Protein AF-0000000071113930 (afdb_homodimer)

Organism: Streptococcus pneumoniae serotype 4 (strain ATCC BAA-334 / TIGR4) (NCBI:txid170187)

Foldseek 3Di:
DAEAEEAEAQAQLCLVAWDPSVVLLVLLQVLVVVCVVVVHAYEYEFEDQDPVLVVDNRRHHDVSNVDDPVHYYWYDNALASPPPTCVVVVCVVVVHQEYEYAYDDQVTNRLNNLVVSLVVRGAYEYEQPNHWGQQDPVHHGVRSSVVRLVVCPPPRYPHHHSVPDD/DAEAEEAEAQAQLCLVAWDPSVVLLVLLLVLVVVCVVVVHAYEYEFEDQDPVLVVDNRRHHDVSNVDDPVHYYWYDNALASPPPTCVVVVCVVVVHQEYEYAYDDQVTNRLNNLVVSLVVRGAYEYEQPNHWGQQDPVHHGVRSSVVRLVVCPPPRYPYHHSVPDD

pLDDT: mean 96.69, std 5.8, range [63.25, 99.0]

Radius of gyration: 20.34 Å; Cα contacts (8 Å, |Δi|>4): 657; chains: 2; bounding box: 40×62×55 Å

Nearest PDB structures (foldseek):
  2a67-assembly1_A  TM=9.490E-01  e=3.330E-16  Enterococcus faecalis V583
  5ha8-assembly1_A-2  TM=9.179E-01  e=2.070E-15  Microbacterium hydrocarbonoxydans
  5hwg-assembly1_A  TM=9.328E-01  e=1.072E-14  Microbacterium hydrocarbonoxydans
  6kua-assembly2_F  TM=8.480E-01  e=4.846E-10  Staphylococcus aureus
  6kua-assembly1_A  TM=8.089E-01  e=1.284E-09  Staphylococcus aureus

Solvent-accessible surface area (backbone atoms only — not comparable to full-atom values): 17418 Å² total; per-residue (Å²): 130,43,52,35,39,38,42,30,37,56,16,34,52,52,52,74,66,32,49,66,34,68,61,30,49,52,48,48,52,53,47,50,53,49,29,55,76,69,70,34,48,52,37,38,37,39,63,42,81,45,75,68,38,70,72,34,70,51,46,33,68,36,77,87,66,67,77,53,90,85,47,49,75,41,56,25,69,57,54,32,68,51,51,91,38,58,44,59,60,51,35,54,74,69,56,44,46,31,39,36,46,36,31,30,37,35,89,46,28,41,44,40,31,51,52,44,39,36,64,74,64,39,46,39,33,31,38,55,73,31,50,30,30,50,68,49,96,89,46,52,24,69,56,53,40,52,53,49,50,58,60,30,38,90,70,52,23,47,63,39,60,58,89,70,72,118,131,42,52,35,39,38,40,29,38,58,15,35,52,52,51,75,64,31,50,66,38,68,60,30,49,52,50,48,50,52,46,50,54,48,29,58,76,66,71,36,49,52,36,37,36,39,62,42,83,46,77,68,39,69,72,34,69,52,48,33,68,34,76,86,66,66,77,54,92,86,49,48,75,42,57,24,68,55,54,31,68,49,51,89,38,59,44,58,60,51,34,54,75,70,57,44,47,30,40,37,48,37,31,29,36,35,88,48,28,41,42,40,30,50,50,43,40,35,65,73,65,39,46,39,35,31,38,55,73,30,49,30,29,51,67,49,97,90,46,51,23,71,56,52,40,52,52,48,52,58,61,30,37,90,69,52,23,46,62,37,60,57,87,71,70,120

Sequence (332 aa):
MKTAFIIIDVQNVLVETGFQTKSLLEKISYLQNQARSKNIEIIYVQHIENSEAQTSEDWQLSALLNRKPAEKVFQKKYNSIFKETGLKEYLDKQGIEKLVLCGMQTEYCVDTSVKVAFEYGYQLIVPEGAVTTFDGDDIPAETINEFYEDIWEERFADVLDYKHIFMKTAFIIIDVQNVLVETGFQTKSLLEKISYLQNQARSKNIEIIYVQHIENSEAQTSEDWQLSALLNRKPAEKVFQKKYNSIFKETGLKEYLDKQGIEKLVLCGMQTEYCVDTSVKVAFEYGYQLIVPEGAVTTFDGDDIPAETINEFYEDIWEERFADVLDYKHIF

Structure (mmCIF, N/CA/C/O backbone):
data_AF-0000000071113930-model_v1
#
loop_
_entity.id
_entity.type
_entity.pdbx_description
1 polymer 'Isochorismatase family protein'
#
loop_
_atom_site.group_PDB
_atom_site.id
_atom_site.type_symbol
_atom_site.label_atom_id
_atom_site.label_alt_id
_atom_site.label_comp_id
_atom_site.label_asym_id
_atom_site.label_entity_id
_atom_site.label_seq_id
_atom_site.pdbx_PDB_ins_code
_atom_site.Cartn_x
_atom_site.Cartn_y
_atom_site.Cartn_z
_atom_site.occupancy
_atom_site.B_iso_or_equiv
_atom_site.auth_seq_id
_atom_site.auth_comp_id
_atom_site.auth_asym_id
_atom_site.auth_atom_id
_atom_site.pdbx_PDB_model_num
ATOM 1 N N . MET A 1 1 ? -13.523 19.969 -9.109 1 87.94 1 MET A N 1
ATOM 2 C CA . MET A 1 1 ? -13.5 18.844 -8.18 1 87.94 1 MET A CA 1
ATOM 3 C C . MET A 1 1 ? -13.164 19.312 -6.766 1 87.94 1 MET A C 1
ATOM 5 O O . MET A 1 1 ? -12.227 20.094 -6.566 1 87.94 1 MET A O 1
ATOM 9 N N . LYS A 1 2 ? -13.953 18.922 -5.812 1 97.75 2 LYS A N 1
ATOM 10 C CA . LYS A 1 2 ? -13.711 19.359 -4.438 1 97.75 2 LYS A CA 1
ATOM 11 C C . LYS A 1 2 ? -12.523 18.609 -3.832 1 97.75 2 LYS A C 1
ATOM 13 O O . LYS A 1 2 ? -12.391 17.406 -3.994 1 97.75 2 LYS A O 1
ATOM 18 N N . THR A 1 3 ? -11.641 19.375 -3.131 1 98.56 3 THR A N 1
ATOM 19 C CA . THR A 1 3 ? -10.352 18.891 -2.656 1 98.56 3 THR A CA 1
ATOM 20 C C . THR A 1 3 ? -10.266 18.984 -1.136 1 98.56 3 THR A C 1
ATOM 22 O O . THR A 1 3 ? -10.805 19.906 -0.534 1 98.56 3 THR A O 1
ATOM 25 N N . ALA A 1 4 ? -9.625 18.016 -0.509 1 98.88 4 ALA A N 1
ATOM 26 C CA . ALA A 1 4 ? -9.219 18.109 0.893 1 98.88 4 ALA A CA 1
ATOM 27 C C . ALA A 1 4 ? -7.719 17.906 1.048 1 98.88 4 ALA A C 1
ATOM 29 O O . ALA A 1 4 ? -7.109 17.141 0.291 1 98.88 4 ALA A O 1
ATOM 30 N N . PHE A 1 5 ? -7.152 18.641 1.935 1 98.94 5 PHE A N 1
ATOM 31 C CA . PHE A 1 5 ? -5.762 18.469 2.346 1 98.94 5 PHE A CA 1
ATOM 32 C C . PHE A 1 5 ? -5.668 17.641 3.615 1 98.94 5 PHE A C 1
ATOM 34 O O . PHE A 1 5 ? -6.16 18.047 4.672 1 98.94 5 PHE A O 1
ATOM 41 N N . ILE A 1 6 ? -5.047 16.453 3.541 1 98.94 6 ILE A N 1
ATOM 42 C CA . ILE A 1 6 ? -5.023 15.516 4.66 1 98.94 6 ILE A CA 1
ATOM 43 C C . ILE A 1 6 ? -3.598 15.367 5.184 1 98.94 6 ILE A C 1
ATOM 45 O O . ILE A 1 6 ? -2.678 15.062 4.422 1 98.94 6 ILE A O 1
ATOM 49 N N . ILE A 1 7 ? -3.412 15.609 6.438 1 99 7 ILE A N 1
ATOM 50 C CA . ILE A 1 7 ? -2.139 15.516 7.145 1 99 7 ILE A CA 1
ATOM 51 C C . ILE A 1 7 ? -2.148 14.297 8.062 1 99 7 ILE A C 1
ATOM 53 O O . ILE A 1 7 ? -2.885 14.266 9.055 1 99 7 ILE A O 1
ATOM 57 N N . ILE A 1 8 ? -1.278 13.344 7.773 1 98.94 8 ILE A N 1
ATOM 58 C CA . ILE A 1 8 ? -1.35 12.016 8.367 1 98.94 8 ILE A CA 1
ATOM 59 C C . ILE A 1 8 ? -0.31 11.891 9.484 1 98.94 8 ILE A C 1
ATOM 61 O O . ILE A 1 8 ? 0.895 11.938 9.227 1 98.94 8 ILE A O 1
ATOM 65 N N . ASP A 1 9 ? -0.704 11.727 10.68 1 98.44 9 ASP A N 1
ATOM 66 C CA . ASP A 1 9 ? 0.039 11.219 11.828 1 98.44 9 ASP A CA 1
ATOM 67 C C . ASP A 1 9 ? 1.266 12.078 12.117 1 98.44 9 ASP A C 1
ATOM 69 O O . ASP A 1 9 ? 2.344 11.555 12.406 1 98.44 9 ASP A O 1
ATOM 73 N N . VAL A 1 10 ? 1.165 13.383 11.938 1 98.69 10 VAL A N 1
ATOM 74 C CA . VAL A 1 10 ? 2.232 14.266 12.391 1 98.69 10 VAL A CA 1
ATOM 75 C C . VAL A 1 10 ? 2.121 14.484 13.898 1 98.69 10 VAL A C 1
ATOM 77 O O . VAL A 1 10 ? 1.551 15.484 14.344 1 98.69 10 VAL A O 1
ATOM 80 N N . GLN A 1 11 ? 2.703 13.555 14.586 1 97.5 11 GLN A N 1
ATOM 81 C CA . GLN A 1 11 ? 2.572 13.453 16.031 1 97.5 11 GLN A CA 1
ATOM 82 C C . GLN A 1 11 ? 3.91 13.711 16.719 1 97.5 11 GLN A C 1
ATOM 84 O O . GLN A 1 11 ? 4.969 13.539 16.125 1 97.5 11 GLN A O 1
ATOM 89 N N . ASN A 1 12 ? 3.887 14.031 17.984 1 96.88 12 ASN A N 1
ATOM 90 C CA . ASN A 1 12 ? 5.055 14.539 18.688 1 96.88 12 ASN A CA 1
ATOM 91 C C . ASN A 1 12 ? 6.223 13.562 18.625 1 96.88 12 ASN A C 1
ATOM 93 O O . ASN A 1 12 ? 7.332 13.945 18.25 1 96.88 12 ASN A O 1
ATOM 97 N N . VAL A 1 13 ? 6.023 12.312 18.938 1 94.44 13 VAL A N 1
ATOM 98 C CA . VAL A 1 13 ? 7.113 11.352 19 1 94.44 13 VAL A CA 1
ATOM 99 C C . VAL A 1 13 ? 7.703 11.148 17.609 1 94.44 13 VAL A C 1
ATOM 101 O O . VAL A 1 13 ? 8.914 10.961 17.453 1 94.44 13 VAL A O 1
ATOM 104 N N . LEU A 1 14 ? 6.875 11.164 16.609 1 97 14 LEU A N 1
ATOM 105 C CA . LEU A 1 14 ? 7.34 10.992 15.242 1 97 14 LEU A CA 1
ATOM 106 C C . LEU A 1 14 ? 8.109 12.227 14.773 1 97 14 LEU A C 1
ATOM 108 O O . LEU A 1 14 ? 9.141 12.102 14.109 1 97 14 LEU A O 1
ATOM 112 N N . VAL A 1 15 ? 7.613 13.375 15.102 1 97.75 15 VAL A N 1
ATOM 113 C CA . VAL A 1 15 ? 8.258 14.633 14.727 1 97.75 15 VAL A CA 1
ATOM 114 C C . VAL A 1 15 ? 9.633 14.719 15.383 1 97.75 15 VAL A C 1
ATOM 116 O O . VAL A 1 15 ? 10.602 15.148 14.75 1 97.75 15 VAL A O 1
ATOM 119 N N . GLU A 1 16 ? 9.734 14.336 16.594 1 96.38 16 GLU A N 1
ATOM 120 C CA . GLU A 1 16 ? 10.977 14.43 17.359 1 96.38 16 GLU A CA 1
ATOM 121 C C . GLU A 1 16 ? 12.047 13.508 16.797 1 96.38 16 GLU A C 1
ATOM 123 O O . GLU A 1 16 ? 13.242 13.828 16.844 1 96.38 16 GLU A O 1
ATOM 128 N N . THR A 1 17 ? 11.664 12.445 16.188 1 96.62 17 THR A N 1
ATOM 129 C CA . THR A 1 17 ? 12.625 11.398 15.883 1 96.62 17 THR A CA 1
ATOM 130 C C . THR A 1 17 ? 12.742 11.18 14.375 1 96.62 17 THR A C 1
ATOM 132 O O . THR A 1 17 ? 13.68 10.539 13.906 1 96.62 17 THR A O 1
ATOM 135 N N . GLY A 1 18 ? 11.859 11.734 13.555 1 97.94 18 GLY A N 1
ATOM 136 C CA . GLY A 1 18 ? 11.789 11.477 12.125 1 97.94 18 GLY A CA 1
ATOM 137 C C . GLY A 1 18 ? 12.891 12.156 11.344 1 97.94 18 GLY A C 1
ATOM 138 O O . GLY A 1 18 ? 13.547 13.07 11.844 1 97.94 18 GLY A O 1
ATOM 139 N N . PHE A 1 19 ? 13.086 11.695 10.172 1 98.69 19 PHE A N 1
ATOM 140 C CA . PHE A 1 19 ? 14.086 12.234 9.25 1 98.69 19 PHE A CA 1
ATOM 141 C C . PHE A 1 19 ? 13.648 13.594 8.711 1 98.69 19 PHE A C 1
ATOM 143 O O . PHE A 1 19 ? 12.578 13.711 8.117 1 98.69 19 PHE A O 1
ATOM 150 N N . GLN A 1 20 ? 14.359 14.672 8.906 1 98.31 20 GLN A N 1
ATOM 151 C CA . GLN A 1 20 ? 14.18 16.016 8.367 1 98.31 20 GLN A CA 1
ATOM 152 C C . GLN A 1 20 ? 12.758 16.516 8.609 1 98.31 20 GLN A C 1
ATOM 154 O O . GLN A 1 20 ? 12.102 17 7.684 1 98.31 20 GLN A O 1
ATOM 159 N N . THR A 1 21 ? 12.289 16.359 9.844 1 98.62 21 THR A N 1
ATOM 160 C CA . THR A 1 21 ? 10.914 16.719 10.164 1 98.62 21 THR A CA 1
ATOM 161 C C . THR A 1 21 ? 10.734 18.234 10.141 1 98.62 21 THR A C 1
ATOM 163 O O . THR A 1 21 ? 9.633 18.734 9.891 1 98.62 21 THR A O 1
ATOM 166 N N . LYS A 1 22 ? 11.789 19.016 10.391 1 98.19 22 LYS A N 1
ATOM 167 C CA . LYS A 1 22 ? 11.68 20.469 10.281 1 98.19 22 LYS A CA 1
ATOM 168 C C . LYS A 1 22 ? 11.273 20.875 8.867 1 98.19 22 LYS A C 1
ATOM 170 O O . LYS A 1 22 ? 10.391 21.719 8.695 1 98.19 22 LYS A O 1
ATOM 175 N N . SER A 1 23 ? 11.945 20.297 7.918 1 98.5 23 SER A N 1
ATOM 176 C CA . SER A 1 23 ? 11.609 20.562 6.523 1 98.5 23 SER A CA 1
ATOM 177 C C . SER A 1 23 ? 10.18 20.141 6.207 1 98.5 23 SER A C 1
ATOM 179 O O . SER A 1 23 ? 9.453 20.859 5.508 1 98.5 23 SER A O 1
ATOM 181 N N . LEU A 1 24 ? 9.758 18.984 6.66 1 98.69 24 LEU A N 1
ATOM 182 C CA . LEU A 1 24 ? 8.383 18.516 6.496 1 98.69 24 LEU A CA 1
ATOM 183 C C . LEU A 1 24 ? 7.395 19.531 7.035 1 98.69 24 LEU A C 1
ATOM 185 O O . LEU A 1 24 ? 6.441 19.906 6.348 1 98.69 24 LEU A O 1
ATOM 189 N N . LEU A 1 25 ? 7.668 20.031 8.227 1 98.81 25 LEU A N 1
ATOM 190 C CA . LEU A 1 25 ? 6.75 20.938 8.898 1 98.81 25 LEU A CA 1
ATOM 191 C C . LEU A 1 25 ? 6.688 22.281 8.18 1 98.81 25 LEU A C 1
ATOM 193 O O . LEU A 1 25 ? 5.633 22.906 8.125 1 98.81 25 LEU A O 1
ATOM 197 N N . GLU A 1 26 ? 7.789 22.672 7.664 1 98.69 26 GLU A N 1
ATOM 198 C CA . GLU A 1 26 ? 7.809 23.906 6.875 1 98.69 26 GLU A CA 1
ATOM 199 C C . GLU A 1 26 ? 6.922 23.781 5.637 1 98.69 26 GLU A C 1
ATOM 201 O O . GLU A 1 26 ? 6.152 24.688 5.324 1 98.69 26 GLU A O 1
ATOM 206 N N . LYS A 1 27 ? 7.008 22.688 4.941 1 98.81 27 LYS A N 1
ATOM 207 C CA . LYS A 1 27 ? 6.191 22.453 3.758 1 98.81 27 LYS A CA 1
ATOM 208 C C . LYS A 1 27 ? 4.715 22.328 4.121 1 98.81 27 LYS A C 1
ATOM 210 O O . LYS A 1 27 ? 3.852 22.859 3.424 1 98.81 27 LYS A O 1
ATOM 215 N N . ILE A 1 28 ? 4.449 21.641 5.23 1 98.81 28 ILE A N 1
ATOM 216 C CA . ILE A 1 28 ? 3.068 21.5 5.684 1 98.81 28 ILE A CA 1
ATOM 217 C C . ILE A 1 28 ? 2.494 22.859 6.051 1 98.81 28 ILE A C 1
ATOM 219 O O . ILE A 1 28 ? 1.356 23.172 5.695 1 98.81 28 ILE A O 1
ATOM 223 N N . SER A 1 29 ? 3.305 23.641 6.75 1 98.81 29 SER A N 1
ATOM 224 C CA . SER A 1 29 ? 2.859 24.969 7.121 1 98.81 29 SER A CA 1
ATOM 225 C C . SER A 1 29 ? 2.508 25.797 5.891 1 98.81 29 SER A C 1
ATOM 227 O O . SER A 1 29 ? 1.475 26.469 5.859 1 98.81 29 SER A O 1
ATOM 229 N N . TYR A 1 30 ? 3.373 25.75 4.91 1 98.75 30 TYR A N 1
ATOM 230 C CA . TYR A 1 30 ? 3.113 26.438 3.654 1 98.75 30 TYR A CA 1
ATOM 231 C C . TYR A 1 30 ? 1.808 25.969 3.029 1 98.75 30 TYR A C 1
ATOM 233 O O . TYR A 1 30 ? 0.961 26.781 2.65 1 98.75 30 TYR A O 1
ATOM 241 N N . LEU A 1 31 ? 1.582 24.719 2.936 1 98.81 31 LEU A N 1
ATOM 242 C CA . LEU A 1 31 ? 0.4 24.125 2.322 1 98.81 31 LEU A CA 1
ATOM 243 C C . LEU A 1 31 ? -0.854 24.453 3.127 1 98.81 31 LEU A C 1
ATOM 245 O O . LEU A 1 31 ? -1.921 24.672 2.553 1 98.81 31 LEU A O 1
ATOM 249 N N . GLN A 1 32 ? -0.733 24.438 4.48 1 98.75 32 GLN A N 1
ATOM 250 C CA . GLN A 1 32 ? -1.851 24.828 5.332 1 98.75 32 GLN A CA 1
ATOM 251 C C . GLN A 1 32 ? -2.316 26.234 5.012 1 98.75 32 GLN A C 1
ATOM 253 O O . GLN A 1 32 ? -3.514 26.484 4.844 1 98.75 32 GLN A O 1
ATOM 258 N N . ASN A 1 33 ? -1.348 27.109 4.973 1 98.5 33 ASN A N 1
ATOM 259 C CA . ASN A 1 33 ? -1.673 28.5 4.684 1 98.5 33 ASN A CA 1
ATOM 260 C C . ASN A 1 33 ? -2.348 28.641 3.324 1 98.5 33 ASN A C 1
ATOM 262 O O . ASN A 1 33 ? -3.338 29.375 3.193 1 98.5 33 ASN A O 1
ATOM 266 N N . GLN A 1 34 ? -1.833 27.984 2.311 1 98.56 34 GLN A N 1
ATOM 267 C CA . GLN A 1 34 ? -2.428 28.031 0.978 1 98.56 34 GLN A CA 1
ATOM 268 C C . GLN A 1 34 ? -3.834 27.438 0.984 1 98.56 34 GLN A C 1
ATOM 270 O O . GLN A 1 34 ? -4.75 28 0.377 1 98.56 34 GLN A O 1
ATOM 275 N N . ALA A 1 35 ? -4.027 26.328 1.628 1 98.56 35 ALA A N 1
ATOM 276 C CA . ALA A 1 35 ? -5.328 25.672 1.698 1 98.56 35 ALA A CA 1
ATOM 277 C C . ALA A 1 35 ? -6.363 26.578 2.363 1 98.56 35 ALA A C 1
ATOM 279 O O . ALA A 1 35 ? -7.484 26.719 1.865 1 98.56 35 ALA A O 1
ATOM 280 N N . ARG A 1 36 ? -5.977 27.188 3.436 1 98.06 36 ARG A N 1
ATOM 281 C CA . ARG A 1 36 ? -6.871 28.094 4.148 1 98.06 36 ARG A CA 1
ATOM 282 C C . ARG A 1 36 ? -7.254 29.281 3.279 1 98.06 36 ARG A C 1
ATOM 284 O O . ARG A 1 36 ? -8.422 29.672 3.225 1 98.06 36 ARG A O 1
ATOM 291 N N . SER A 1 37 ? -6.281 29.781 2.607 1 97.69 37 SER A N 1
ATOM 292 C CA . SER A 1 37 ? -6.527 30.938 1.766 1 97.69 37 SER A CA 1
ATOM 293 C C . SER A 1 37 ? -7.488 30.609 0.629 1 97.69 37 SER A C 1
ATOM 295 O O . SER A 1 37 ? -8.156 31.5 0.096 1 97.69 37 SER A O 1
ATOM 297 N N . LYS A 1 38 ? -7.625 29.359 0.259 1 97.75 38 LYS A N 1
ATOM 298 C CA . LYS A 1 38 ? -8.477 28.938 -0.85 1 97.75 38 LYS A CA 1
ATOM 299 C C . LYS A 1 38 ? -9.711 28.188 -0.344 1 97.75 38 LYS A C 1
ATOM 301 O O . LYS A 1 38 ? -10.438 27.578 -1.128 1 97.75 38 LYS A O 1
ATOM 306 N N . ASN A 1 39 ? -9.852 28.172 0.92 1 97.44 39 ASN A N 1
ATOM 307 C CA . ASN A 1 39 ? -10.984 27.547 1.589 1 97.44 39 ASN A CA 1
ATOM 308 C C . ASN A 1 39 ? -11.039 26.047 1.323 1 97.44 39 ASN A C 1
ATOM 310 O O . ASN A 1 39 ? -12.117 25.484 1.119 1 97.44 39 ASN A O 1
ATOM 314 N N . ILE A 1 40 ? -9.883 25.5 1.199 1 98.25 40 ILE A N 1
ATOM 315 C CA . ILE A 1 40 ? -9.766 24.062 1.08 1 98.25 40 ILE A CA 1
ATOM 316 C C . ILE A 1 40 ? -9.758 23.422 2.471 1 98.25 40 ILE A C 1
ATOM 318 O O . ILE A 1 40 ? -9.023 23.859 3.355 1 98.25 40 ILE A O 1
ATOM 322 N N . GLU A 1 41 ? -10.508 22.438 2.615 1 98.31 41 GLU A N 1
ATOM 323 C CA . GLU A 1 41 ? -10.617 21.797 3.922 1 98.31 41 GLU A CA 1
ATOM 324 C C . GLU A 1 41 ? -9.32 21.078 4.301 1 98.31 41 GLU A C 1
ATOM 326 O O . GLU A 1 41 ? -8.758 20.344 3.49 1 98.31 41 GLU A O 1
ATOM 331 N N . ILE A 1 42 ? -8.898 21.312 5.504 1 98.88 42 ILE A N 1
ATOM 332 C CA . ILE A 1 42 ? -7.75 20.609 6.07 1 98.88 42 ILE A CA 1
ATOM 333 C C . ILE A 1 42 ? -8.227 19.562 7.086 1 98.88 42 ILE A C 1
ATOM 335 O O . ILE A 1 42 ? -9.023 19.875 7.973 1 98.88 42 ILE A O 1
ATOM 339 N N . ILE A 1 43 ? -7.754 18.359 6.934 1 98.94 43 ILE A N 1
ATOM 340 C CA . ILE A 1 43 ? -8.117 17.266 7.816 1 98.94 43 ILE A CA 1
ATOM 341 C C . ILE A 1 43 ? -6.852 16.641 8.406 1 98.94 43 ILE A C 1
ATOM 343 O O . ILE A 1 43 ? -5.871 16.406 7.688 1 98.94 43 ILE A O 1
ATOM 347 N N . TYR A 1 44 ? -6.883 16.422 9.664 1 98.88 44 TYR A N 1
ATOM 348 C CA . TYR A 1 44 ? -5.789 15.75 10.359 1 98.88 44 TYR A CA 1
ATOM 349 C C . TYR A 1 44 ? -6.18 14.328 10.742 1 98.88 44 TYR A C 1
ATOM 351 O O . TYR A 1 44 ? -7.328 14.07 11.102 1 98.88 44 TYR A O 1
ATOM 359 N N . VAL A 1 45 ? -5.238 13.406 10.641 1 98.75 45 VAL A N 1
ATOM 360 C CA . VAL A 1 45 ? -5.43 12.031 11.102 1 98.75 45 VAL A CA 1
ATOM 361 C C . VAL A 1 45 ? -4.434 11.719 12.219 1 98.75 45 VAL A C 1
ATOM 363 O O . VAL A 1 45 ? -3.246 12.031 12.102 1 98.75 45 VAL A O 1
ATOM 366 N N . GLN A 1 46 ? -4.938 11.203 13.273 1 97.69 46 GLN A N 1
ATOM 367 C CA . GLN A 1 46 ? -4.129 10.852 14.438 1 97.69 46 GLN A CA 1
ATOM 368 C C . GLN A 1 46 ? -4.203 9.359 14.727 1 97.69 46 GLN A C 1
ATOM 370 O O . GLN A 1 46 ? -5.297 8.797 14.852 1 97.69 46 GLN A O 1
ATOM 375 N N . HIS A 1 47 ? -2.99 8.695 14.805 1 97 47 HIS A N 1
ATOM 376 C CA . HIS A 1 47 ? -2.922 7.289 15.172 1 97 47 HIS A CA 1
ATOM 377 C C . HIS A 1 47 ? -3.055 7.109 16.688 1 97 47 HIS A C 1
ATOM 379 O O . HIS A 1 47 ? -2.311 7.723 17.453 1 97 47 HIS A O 1
ATOM 385 N N . ILE A 1 48 ? -4.012 6.324 17.094 1 92.81 48 ILE A N 1
ATOM 386 C CA . ILE A 1 48 ? -4.203 6.02 18.5 1 92.81 48 ILE A CA 1
ATOM 387 C C . ILE A 1 48 ? -4.352 4.512 18.688 1 92.81 48 ILE A C 1
ATOM 389 O O . ILE A 1 48 ? -5.414 3.945 18.438 1 92.81 48 ILE A O 1
ATOM 393 N N . GLU A 1 49 ? -3.311 3.902 19.172 1 79.25 49 GLU A N 1
ATOM 394 C CA . GLU A 1 49 ? -3.299 2.449 19.297 1 79.25 49 GLU A CA 1
ATOM 395 C C . GLU A 1 49 ? -4.203 1.993 20.438 1 79.25 49 GLU A C 1
ATOM 397 O O . GLU A 1 49 ? -4.871 0.96 20.344 1 79.25 49 GLU A O 1
ATOM 402 N N . ASN A 1 50 ? -4.035 2.65 21.562 1 77.06 50 ASN A N 1
ATOM 403 C CA . ASN A 1 50 ? -4.812 2.299 22.75 1 77.06 50 ASN A CA 1
ATOM 404 C C . ASN A 1 50 ? -5.152 3.531 23.578 1 77.06 50 ASN A C 1
ATOM 406 O O . ASN A 1 50 ? -4.738 4.645 23.25 1 77.06 50 ASN A O 1
ATOM 410 N N . SER A 1 51 ? -6.02 3.312 24.469 1 69.56 51 SER A N 1
ATOM 411 C CA . SER A 1 51 ? -6.539 4.391 25.297 1 69.56 51 SER A CA 1
ATOM 412 C C . SER A 1 51 ? -5.41 5.125 26.016 1 69.56 51 SER A C 1
ATOM 414 O O . SER A 1 51 ? -5.496 6.332 26.25 1 69.56 51 SER A O 1
ATOM 416 N N . GLU A 1 52 ? -4.395 4.398 26.344 1 68.62 52 GLU A N 1
ATOM 417 C CA . GLU A 1 52 ? -3.279 5.031 27.047 1 68.62 52 GLU A CA 1
ATOM 418 C C . GLU A 1 52 ? -2.561 6.031 26.141 1 68.62 52 GLU A C 1
ATOM 420 O O . GLU A 1 52 ? -2.121 7.086 26.594 1 68.62 52 GLU A O 1
ATOM 425 N N . ALA A 1 53 ? -2.559 5.723 24.906 1 63.31 53 ALA A N 1
ATOM 426 C CA . ALA A 1 53 ? -1.951 6.605 23.922 1 63.31 53 ALA A CA 1
ATOM 427 C C . ALA A 1 53 ? -2.684 7.941 23.844 1 63.31 53 ALA A C 1
ATOM 429 O O . ALA A 1 53 ? -2.07 8.977 23.578 1 63.31 53 ALA A O 1
ATOM 430 N N . GLN A 1 54 ? -3.826 7.902 24.219 1 66.12 54 GLN A N 1
ATOM 431 C CA . GLN A 1 54 ? -4.645 9.109 24.125 1 66.12 54 GLN A CA 1
ATOM 432 C C . GLN A 1 54 ? -4.176 10.172 25.125 1 66.12 54 GLN A C 1
ATOM 434 O O . GLN A 1 54 ? -4.297 11.367 24.859 1 66.12 54 GLN A O 1
ATOM 439 N N . THR A 1 55 ? -3.574 9.633 26.078 1 74.31 55 THR A N 1
ATOM 440 C CA . THR A 1 55 ? -3.283 10.617 27.125 1 74.31 55 THR A CA 1
ATOM 441 C C . THR A 1 55 ? -1.798 10.969 27.125 1 74.31 55 THR A C 1
ATOM 443 O O . THR A 1 55 ? -1.382 11.906 27.797 1 74.31 55 THR A O 1
ATOM 446 N N . SER A 1 56 ? -1.157 10.336 26.328 1 86.62 56 SER A N 1
ATOM 447 C CA . SER A 1 56 ? 0.282 10.57 26.297 1 86.62 56 SER A CA 1
ATOM 448 C C . SER A 1 56 ? 0.625 11.703 25.328 1 86.62 56 SER A C 1
ATOM 450 O O . SER A 1 56 ? 0.025 11.82 24.266 1 86.62 56 SER A O 1
ATOM 452 N N . GLU A 1 57 ? 1.546 12.562 25.766 1 90.94 57 GLU A N 1
ATOM 453 C CA . GLU A 1 57 ? 2.02 13.664 24.922 1 90.94 57 GLU A CA 1
ATOM 454 C C . GLU A 1 57 ? 2.623 13.148 23.625 1 90.94 57 GLU A C 1
ATOM 456 O O . GLU A 1 57 ? 2.484 13.789 22.578 1 90.94 57 GLU A O 1
ATOM 461 N N . ASP A 1 58 ? 3.219 12.023 23.703 1 91.38 58 ASP A N 1
ATOM 462 C CA . ASP A 1 58 ? 3.906 11.43 22.562 1 91.38 58 ASP A CA 1
ATOM 463 C C . ASP A 1 58 ? 2.941 11.195 21.406 1 91.38 58 ASP A C 1
ATOM 465 O O . ASP A 1 58 ? 3.299 11.391 20.234 1 91.38 58 ASP A O 1
ATOM 469 N N . TRP A 1 59 ? 1.752 10.898 21.703 1 93.25 59 TRP A N 1
ATOM 470 C CA . TRP A 1 59 ? 0.805 10.453 20.672 1 93.25 59 TRP A CA 1
ATOM 471 C C . TRP A 1 59 ? -0.068 11.617 20.203 1 93.25 59 TRP A C 1
ATOM 473 O O . TRP A 1 59 ? -0.867 11.461 19.281 1 93.25 59 TRP A O 1
ATOM 483 N N . GLN A 1 60 ? 0.093 12.812 20.781 1 94.81 60 GLN A N 1
ATOM 484 C CA . GLN A 1 60 ? -0.663 13.984 20.359 1 94.81 60 GLN A CA 1
ATOM 485 C C . GLN A 1 60 ? -0.146 14.531 19.031 1 94.81 60 GLN A C 1
ATOM 487 O O . GLN A 1 60 ? 1.039 14.398 18.719 1 94.81 60 GLN A O 1
ATOM 492 N N . LEU A 1 61 ? -1.09 15.062 18.25 1 97.12 61 LEU A N 1
ATOM 493 C CA . LEU A 1 61 ? -0.653 15.812 17.078 1 97.12 61 LEU A CA 1
ATOM 494 C C . LEU A 1 61 ? 0.283 16.953 17.469 1 97.12 61 LEU A C 1
ATOM 496 O O . LEU A 1 61 ? 0.055 17.625 18.484 1 97.12 61 LEU A O 1
ATOM 500 N N . SER A 1 62 ? 1.302 17.141 16.703 1 97.88 62 SER A N 1
ATOM 501 C CA . SER A 1 62 ? 2.312 18.141 17.047 1 97.88 62 SER A CA 1
ATOM 502 C C . SER A 1 62 ? 1.707 19.547 17.109 1 97.88 62 SER A C 1
ATOM 504 O O . SER A 1 62 ? 0.935 19.938 16.234 1 97.88 62 SER A O 1
ATOM 506 N N . ALA A 1 63 ? 2.09 20.312 18.078 1 96.12 63 ALA A N 1
ATOM 507 C CA . ALA A 1 63 ? 1.641 21.703 18.203 1 96.12 63 ALA A CA 1
ATOM 508 C C . ALA A 1 63 ? 2.178 22.562 17.062 1 96.12 63 ALA A C 1
ATOM 510 O O . ALA A 1 63 ? 1.635 23.625 16.766 1 96.12 63 ALA A O 1
ATOM 511 N N . LEU A 1 64 ? 3.189 22.078 16.406 1 97.25 64 LEU A N 1
ATOM 512 C CA . LEU A 1 64 ? 3.834 22.828 15.336 1 97.25 64 LEU A CA 1
ATOM 513 C C . LEU A 1 64 ? 2.949 22.859 14.094 1 97.25 64 LEU A C 1
ATOM 515 O O . LEU A 1 64 ? 3.189 23.656 13.18 1 97.25 64 LEU A O 1
ATOM 519 N N . LEU A 1 65 ? 1.901 22.078 14.117 1 98.25 65 LEU A N 1
ATOM 520 C CA . LEU A 1 65 ? 0.977 22.062 12.992 1 98.25 65 LEU A CA 1
ATOM 521 C C . LEU A 1 65 ? 0.093 23.297 12.992 1 98.25 65 LEU A C 1
ATOM 523 O O . LEU A 1 65 ? -0.552 23.609 11.984 1 98.25 65 LEU A O 1
ATOM 527 N N . ASN A 1 66 ? -0.006 24.016 14.055 1 96.75 66 ASN A N 1
ATOM 528 C CA . ASN A 1 66 ? -0.86 25.188 14.195 1 96.75 66 ASN A CA 1
ATOM 529 C C . ASN A 1 66 ? -2.283 24.906 13.727 1 96.75 66 ASN A C 1
ATOM 531 O O . ASN A 1 66 ? -2.836 25.656 12.922 1 96.75 66 ASN A O 1
ATOM 535 N N . ARG A 1 67 ? -2.795 23.781 14.164 1 97.88 67 ARG A N 1
ATOM 536 C CA . ARG A 1 67 ? -4.16 23.391 13.82 1 97.88 67 ARG A CA 1
ATOM 537 C C . ARG A 1 67 ? -5.168 24.406 14.359 1 97.88 67 ARG A C 1
ATOM 539 O O . ARG A 1 67 ? -5.027 24.891 15.492 1 97.88 67 ARG A O 1
ATOM 546 N N . LYS A 1 68 ? -6.133 24.594 13.523 1 97.56 68 LYS A N 1
ATOM 547 C CA . LYS A 1 68 ? -7.227 25.453 13.984 1 97.56 68 LYS A CA 1
ATOM 548 C C . LYS A 1 68 ? -8.352 24.625 14.602 1 97.56 68 LYS A C 1
ATOM 550 O O . LYS A 1 68 ? -8.594 23.5 14.18 1 97.56 68 LYS A O 1
ATOM 555 N N . PRO A 1 69 ? -9.086 25.219 15.562 1 95.31 69 PRO A N 1
ATOM 556 C CA . PRO A 1 69 ? -10.109 24.469 16.297 1 95.31 69 PRO A CA 1
ATOM 557 C C . PRO A 1 69 ? -11.188 23.875 15.383 1 95.31 69 PRO A C 1
ATOM 559 O O . PRO A 1 69 ? -11.711 22.797 15.656 1 95.31 69 PRO A O 1
ATOM 562 N N . ALA A 1 70 ? -11.469 24.516 14.312 1 95.5 70 ALA A N 1
ATOM 563 C CA . ALA A 1 70 ? -12.562 24.094 13.438 1 95.5 70 ALA A CA 1
ATOM 564 C C . ALA A 1 70 ? -12.102 23 12.477 1 95.5 70 ALA A C 1
ATOM 566 O O . ALA A 1 70 ? -12.93 22.359 11.82 1 95.5 70 ALA A O 1
ATOM 567 N N . GLU A 1 71 ? -10.844 22.812 12.375 1 98.06 71 GLU A N 1
ATOM 568 C CA . GLU A 1 71 ? -10.32 21.812 11.453 1 98.06 71 GLU A CA 1
ATOM 569 C C . GLU A 1 71 ? -10.477 20.406 12.031 1 98.06 71 GLU A C 1
ATOM 571 O O . GLU A 1 71 ? -10.18 20.172 13.203 1 98.06 71 GLU A O 1
ATOM 576 N N . LYS A 1 72 ? -10.867 19.469 11.25 1 98.06 72 LYS A N 1
ATOM 577 C CA . LYS A 1 72 ? -11.281 18.141 11.711 1 98.06 72 LYS A CA 1
ATOM 578 C C . LYS A 1 72 ? -10.078 17.25 11.977 1 98.06 72 LYS A C 1
ATOM 580 O O . LYS A 1 72 ? -9.078 17.312 11.258 1 98.06 72 LYS A O 1
ATOM 585 N N . VAL A 1 73 ? -10.312 16.438 12.984 1 98.25 73 VAL A N 1
ATOM 586 C CA . VAL A 1 73 ? -9.352 15.398 13.328 1 98.25 73 VAL A CA 1
ATOM 587 C C . VAL A 1 73 ? -10.047 14.031 13.328 1 98.25 73 VAL A C 1
ATOM 589 O O . VAL A 1 73 ? -11.094 13.859 13.953 1 98.25 73 VAL A O 1
ATOM 592 N N . PHE A 1 74 ? -9.523 13.102 12.578 1 98.25 74 PHE A N 1
ATOM 593 C CA . PHE A 1 74 ? -9.953 11.711 12.625 1 98.25 74 PHE A CA 1
ATOM 594 C C . PHE A 1 74 ? -8.914 10.844 13.328 1 98.25 74 PHE A C 1
ATOM 596 O O . PHE A 1 74 ? -7.711 11.031 13.133 1 98.25 74 PHE A O 1
ATOM 603 N N . GLN A 1 75 ? -9.359 9.953 14.125 1 96.81 75 GLN A N 1
ATOM 604 C CA . GLN A 1 75 ? -8.469 9.016 14.797 1 96.81 75 GLN A CA 1
ATOM 605 C C . GLN A 1 75 ? -8.516 7.645 14.133 1 96.81 75 GLN A C 1
ATOM 607 O O . GLN A 1 75 ? -9.562 7.234 13.609 1 96.81 75 GLN A O 1
ATOM 612 N N . LYS A 1 76 ? -7.395 6.996 14.188 1 97.12 76 LYS A N 1
ATOM 613 C CA . LYS A 1 76 ? -7.316 5.672 13.578 1 97.12 76 LYS A CA 1
ATOM 614 C C . LYS A 1 76 ? -6.504 4.715 14.445 1 97.12 76 LYS A C 1
ATOM 616 O O . LYS A 1 76 ? -5.645 5.148 15.219 1 97.12 76 LYS A O 1
ATOM 621 N N . LYS A 1 77 ? -6.719 3.412 14.203 1 95.94 77 LYS A N 1
ATOM 622 C CA . LYS A 1 77 ? -5.988 2.344 14.875 1 95.94 77 LYS A CA 1
ATOM 623 C C . LYS A 1 77 ? -5.055 1.622 13.906 1 95.94 77 LYS A C 1
ATOM 625 O O . LYS A 1 77 ? -4.027 1.075 14.312 1 95.94 77 LYS A O 1
ATOM 630 N N . TYR A 1 78 ? -5.371 1.571 12.633 1 97.44 78 TYR A N 1
ATOM 631 C CA . TYR A 1 78 ? -4.617 0.856 11.609 1 97.44 78 TYR A CA 1
ATOM 632 C C . TYR A 1 78 ? -3.877 1.829 10.703 1 97.44 78 TYR A C 1
ATOM 634 O O . TYR A 1 78 ? -4.043 3.045 10.812 1 97.44 78 TYR A O 1
ATOM 642 N N . ASN A 1 79 ? -3.084 1.288 9.812 1 98.44 79 ASN A N 1
ATOM 643 C CA . ASN A 1 79 ? -2.238 2.137 8.977 1 98.44 79 ASN A CA 1
ATOM 644 C C . ASN A 1 79 ? -3.062 2.943 7.98 1 98.44 79 ASN A C 1
ATOM 646 O O . ASN A 1 79 ? -2.686 4.055 7.613 1 98.44 79 ASN A O 1
ATOM 650 N N . SER A 1 80 ? -4.18 2.494 7.527 1 98.81 80 SER A N 1
ATOM 651 C CA . SER A 1 80 ? -5.043 3.205 6.594 1 98.81 80 SER A CA 1
ATOM 652 C C . SER A 1 80 ? -5.848 4.293 7.301 1 98.81 80 SER A C 1
ATOM 654 O O . SER A 1 80 ? -6.453 4.043 8.344 1 98.81 80 SER A O 1
ATOM 656 N N . ILE A 1 81 ? -5.93 5.418 6.645 1 98.88 81 ILE A N 1
ATOM 657 C CA . ILE A 1 81 ? -6.684 6.512 7.242 1 98.88 81 ILE A CA 1
ATOM 658 C C . ILE A 1 81 ? -8.18 6.254 7.094 1 98.88 81 ILE A C 1
ATOM 660 O O . ILE A 1 81 ? -9 6.93 7.719 1 98.88 81 ILE A O 1
ATOM 664 N N . PHE A 1 82 ? -8.531 5.234 6.379 1 98.88 82 PHE A N 1
ATOM 665 C CA . PHE A 1 82 ? -9.93 4.988 6.066 1 98.88 82 PHE A CA 1
ATOM 666 C C . PHE A 1 82 ? -10.492 3.879 6.945 1 98.88 82 PHE A C 1
ATOM 668 O O . PHE A 1 82 ? -11.703 3.828 7.191 1 98.88 82 PHE A O 1
ATOM 675 N N . LYS A 1 83 ? -9.664 2.943 7.348 1 98.5 83 LYS A N 1
ATOM 676 C CA . LYS A 1 83 ? -10.18 1.723 7.969 1 98.5 83 LYS A CA 1
ATOM 677 C C . LYS A 1 83 ? -10.789 2.016 9.336 1 98.5 83 LYS A C 1
ATOM 679 O O . LYS A 1 83 ? -10.07 2.334 10.289 1 98.5 83 LYS A O 1
ATOM 684 N N . GLU A 1 84 ? -12.094 1.908 9.438 1 97.81 84 GLU A N 1
ATOM 685 C CA . GLU A 1 84 ? -12.859 2.053 10.672 1 97.81 84 GLU A CA 1
ATOM 686 C C . GLU A 1 84 ? -12.703 3.453 11.258 1 97.81 84 GLU A C 1
ATOM 688 O O . GLU A 1 84 ? -12.562 3.613 12.469 1 97.81 84 GLU A O 1
ATOM 693 N N . THR A 1 85 ? -12.672 4.508 10.453 1 98.12 85 THR A N 1
ATOM 694 C CA . THR A 1 85 ? -12.422 5.855 10.945 1 98.12 85 THR A CA 1
ATOM 695 C C . THR A 1 85 ? -13.609 6.766 10.656 1 98.12 85 THR A C 1
ATOM 697 O O . THR A 1 85 ? -13.734 7.844 11.242 1 98.12 85 THR A O 1
ATOM 700 N N . GLY A 1 86 ? -14.445 6.426 9.688 1 98.5 86 GLY A N 1
ATOM 701 C CA . GLY A 1 86 ? -15.539 7.281 9.258 1 98.5 86 GLY A CA 1
ATOM 702 C C . GLY A 1 86 ? -15.109 8.336 8.25 1 98.5 86 GLY A C 1
ATOM 703 O O . GLY A 1 86 ? -15.938 9.102 7.754 1 98.5 86 GLY A O 1
ATOM 704 N N . LEU A 1 87 ? -13.844 8.359 7.891 1 98.88 87 LEU A N 1
ATOM 705 C CA . LEU A 1 87 ? -13.32 9.398 7.004 1 98.88 87 LEU A CA 1
ATOM 706 C C . LEU A 1 87 ? -13.938 9.281 5.613 1 98.88 87 LEU A C 1
ATOM 708 O O . LEU A 1 87 ? -14.32 10.281 5.012 1 98.88 87 LEU A O 1
ATOM 712 N N . LYS A 1 88 ? -13.969 8.031 5.086 1 98.75 88 LYS A N 1
ATOM 713 C CA . LYS A 1 88 ? -14.523 7.852 3.748 1 98.75 88 LYS A CA 1
ATOM 714 C C . LYS A 1 88 ? -15.961 8.367 3.67 1 98.75 88 LYS A C 1
ATOM 716 O O . LYS A 1 88 ? -16.32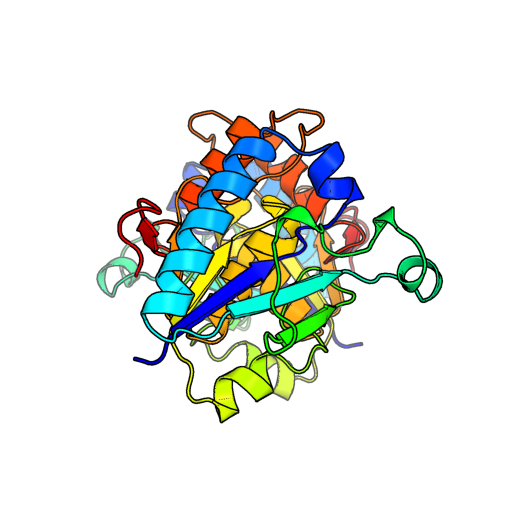8 9.047 2.711 1 98.75 88 LYS A O 1
ATOM 721 N N . GLU A 1 89 ? -16.734 8.016 4.648 1 98.62 89 GLU A N 1
ATOM 722 C CA . GLU A 1 89 ? -18.109 8.484 4.703 1 98.62 89 GLU A CA 1
ATOM 723 C C . GLU A 1 89 ? -18.188 10.008 4.734 1 98.62 89 GLU A C 1
ATOM 725 O O . GLU A 1 89 ? -19.016 10.609 4.055 1 98.62 89 GLU A O 1
ATOM 730 N N . TYR A 1 90 ? -17.375 10.57 5.555 1 98.81 90 TYR A N 1
ATOM 731 C CA . TYR A 1 90 ? -17.344 12.031 5.664 1 98.81 90 TYR A CA 1
ATOM 732 C C . TYR A 1 90 ? -17 12.664 4.324 1 98.81 90 TYR A C 1
ATOM 734 O O . TYR A 1 90 ? -17.672 13.586 3.869 1 98.81 90 TYR A O 1
ATOM 742 N N . LEU A 1 91 ? -15.914 12.156 3.648 1 98.81 91 LEU A N 1
ATOM 743 C CA . LEU A 1 91 ? -15.477 12.703 2.369 1 98.81 91 LEU A CA 1
ATOM 744 C C . LEU A 1 91 ? -16.562 12.562 1.314 1 98.81 91 LEU A C 1
ATOM 746 O O . LEU A 1 91 ? -16.797 13.484 0.53 1 98.81 91 LEU A O 1
ATOM 750 N N . ASP A 1 92 ? -17.234 11.422 1.315 1 98.38 92 ASP A N 1
ATOM 751 C CA . ASP A 1 92 ? -18.328 11.195 0.385 1 98.38 92 ASP A CA 1
ATOM 752 C C . ASP A 1 92 ? -19.453 12.203 0.613 1 98.38 92 ASP A C 1
ATOM 754 O O . ASP A 1 92 ? -19.969 12.805 -0.338 1 98.38 92 ASP A O 1
ATOM 758 N N . LYS A 1 93 ? -19.797 12.359 1.819 1 98.38 93 LYS A N 1
ATOM 759 C CA . LYS A 1 93 ? -20.859 13.289 2.178 1 98.38 93 LYS A CA 1
ATOM 760 C C . LYS A 1 93 ? -20.516 14.711 1.75 1 98.38 93 LYS A C 1
ATOM 762 O O . LYS A 1 93 ? -21.406 15.469 1.346 1 98.38 93 LYS A O 1
ATOM 767 N N . GLN A 1 94 ? -19.234 15.023 1.821 1 98.19 94 GLN A N 1
ATOM 768 C CA . GLN A 1 94 ? -18.781 16.375 1.481 1 98.19 94 GLN A CA 1
ATOM 769 C C . GLN A 1 94 ? -18.578 16.516 -0.024 1 98.19 94 GLN A C 1
ATOM 771 O O . GLN A 1 94 ? -18.297 17.609 -0.513 1 98.19 94 GLN A O 1
ATOM 776 N N . GLY A 1 95 ? -18.719 15.406 -0.736 1 98.44 95 GLY A N 1
ATOM 777 C CA . GLY A 1 95 ? -18.516 15.438 -2.174 1 98.44 95 GLY A CA 1
ATOM 778 C C . GLY A 1 95 ? -17.062 15.633 -2.559 1 98.44 95 GLY A C 1
ATOM 779 O O . GLY A 1 95 ? -16.766 16.172 -3.627 1 98.44 95 GLY A O 1
ATOM 780 N N . ILE A 1 96 ? -16.188 15.312 -1.684 1 98.69 96 ILE A N 1
ATOM 781 C CA . ILE A 1 96 ? -14.758 15.469 -1.938 1 98.69 96 ILE A CA 1
ATOM 782 C C . ILE A 1 96 ? -14.258 14.297 -2.785 1 98.69 96 ILE A C 1
ATOM 784 O O . ILE A 1 96 ? -14.461 13.133 -2.43 1 98.69 96 ILE A O 1
ATOM 788 N N . GLU A 1 97 ? -13.5 14.656 -3.881 1 98.56 97 GLU A N 1
ATOM 789 C CA . GLU A 1 97 ? -13.055 13.625 -4.816 1 98.56 97 GLU A CA 1
ATOM 790 C C . GLU A 1 97 ? -11.547 13.688 -5.031 1 98.56 97 GLU A C 1
ATOM 792 O O . GLU A 1 97 ? -10.969 12.805 -5.668 1 98.56 97 GLU A O 1
ATOM 797 N N . LYS A 1 98 ? -10.898 14.711 -4.609 1 98.81 98 LYS A N 1
ATOM 798 C CA . LYS A 1 98 ? -9.461 14.906 -4.727 1 98.81 98 LYS A CA 1
ATOM 799 C C . LYS A 1 98 ? -8.812 15.086 -3.354 1 98.81 98 LYS A C 1
ATOM 801 O O . LYS A 1 98 ? -9.352 15.797 -2.5 1 98.81 98 LYS A O 1
ATOM 806 N N . LEU A 1 99 ? -7.707 14.398 -3.121 1 98.94 99 LEU A N 1
ATOM 807 C CA . LEU A 1 99 ? -7 14.477 -1.846 1 98.94 99 LEU A CA 1
ATOM 808 C C . LEU A 1 99 ? -5.547 14.883 -2.055 1 98.94 99 LEU A C 1
ATOM 810 O O . LEU A 1 99 ? -4.883 14.375 -2.961 1 98.94 99 LEU A O 1
ATOM 814 N N . VAL A 1 100 ? -5.066 15.781 -1.306 1 98.94 100 VAL A N 1
ATOM 815 C CA . VAL A 1 100 ? -3.646 16.062 -1.121 1 98.94 100 VAL A CA 1
ATOM 816 C C . VAL A 1 100 ? -3.162 15.445 0.188 1 98.94 100 VAL A C 1
ATOM 818 O O . VAL A 1 100 ? -3.652 15.797 1.265 1 98.94 100 VAL A O 1
ATOM 821 N N . LEU A 1 101 ? -2.23 14.523 0.083 1 98.94 101 LEU A N 1
ATOM 822 C CA . LEU A 1 101 ? -1.825 13.75 1.249 1 98.94 101 LEU A CA 1
ATOM 823 C C . LEU A 1 101 ? -0.373 14.031 1.614 1 98.94 101 LEU A C 1
ATOM 825 O O . LEU A 1 101 ? 0.482 14.148 0.734 1 98.94 101 LEU A O 1
ATOM 829 N N . CYS A 1 102 ? -0.09 14.156 2.865 1 98.94 102 CYS A N 1
ATOM 830 C CA . CYS A 1 102 ? 1.263 14.281 3.395 1 98.94 102 CYS A CA 1
ATOM 831 C C . CYS A 1 102 ? 1.352 13.719 4.809 1 98.94 102 CYS A C 1
ATOM 833 O O . CYS A 1 102 ? 0.341 13.305 5.379 1 98.94 102 CYS A O 1
ATOM 835 N N . GLY A 1 103 ? 2.574 13.641 5.293 1 98.88 103 GLY A N 1
ATOM 836 C CA . GLY A 1 103 ? 2.713 13.258 6.691 1 98.88 103 GLY A CA 1
ATOM 837 C C . GLY A 1 103 ? 3.637 12.07 6.895 1 98.88 103 GLY A C 1
ATOM 838 O O . GLY A 1 103 ? 4.707 12 6.289 1 98.88 103 GLY A O 1
ATOM 839 N N . MET A 1 104 ? 3.291 11.234 7.906 1 98.62 104 MET A N 1
ATOM 840 C CA . MET A 1 104 ? 4.176 10.172 8.375 1 98.62 104 MET A CA 1
ATOM 841 C C . MET A 1 104 ? 3.381 8.906 8.688 1 98.62 104 MET A C 1
ATOM 843 O O . MET A 1 104 ? 2.203 8.977 9.039 1 98.62 104 MET A O 1
ATOM 847 N N . GLN A 1 105 ? 4.055 7.742 8.75 1 98.62 105 GLN A N 1
ATOM 848 C CA . GLN A 1 105 ? 5.348 7.426 8.141 1 98.62 105 GLN A CA 1
ATOM 849 C C . GLN A 1 105 ? 5.184 7 6.688 1 98.62 105 GLN A C 1
ATOM 851 O O . GLN A 1 105 ? 4.18 6.387 6.324 1 98.62 105 GLN A O 1
ATOM 856 N N . THR A 1 106 ? 6.168 7.195 5.867 1 98.88 106 THR A N 1
ATOM 857 C CA . THR A 1 106 ? 6.102 7.078 4.414 1 98.88 106 THR A CA 1
ATOM 858 C C . THR A 1 106 ? 5.664 5.676 4.004 1 98.88 106 THR A C 1
ATOM 860 O O . THR A 1 106 ? 4.621 5.508 3.373 1 98.88 106 THR A O 1
ATOM 863 N N . GLU A 1 107 ? 6.348 4.605 4.457 1 98.62 107 GLU A N 1
ATOM 864 C CA . GLU A 1 107 ? 6.152 3.25 3.959 1 98.62 107 GLU A CA 1
ATOM 865 C C . GLU A 1 107 ? 4.992 2.562 4.672 1 98.62 107 GLU A C 1
ATOM 867 O O . GLU A 1 107 ? 4.535 1.499 4.246 1 98.62 107 GLU A O 1
ATOM 872 N N . TYR A 1 108 ? 4.473 3.148 5.758 1 98.44 108 TYR A N 1
ATOM 873 C CA . TYR A 1 108 ? 3.4 2.559 6.551 1 98.44 108 TYR A CA 1
ATOM 874 C C . TYR A 1 108 ? 2.08 3.283 6.305 1 98.44 108 TYR A C 1
ATOM 876 O O . TYR A 1 108 ? 1.492 3.166 5.227 1 98.44 108 TYR A O 1
ATOM 884 N N . CYS A 1 109 ? 1.785 4.262 7.125 1 98.81 109 CYS A N 1
ATOM 885 C CA . CYS A 1 109 ? 0.461 4.871 7.094 1 98.81 109 CYS A CA 1
ATOM 886 C C . CYS A 1 109 ? 0.27 5.691 5.82 1 98.81 109 CYS A C 1
ATOM 888 O O . CYS A 1 109 ? -0.819 5.707 5.246 1 98.81 109 CYS A O 1
ATOM 890 N N . VAL A 1 110 ? 1.291 6.422 5.336 1 98.94 110 VAL A N 1
ATOM 891 C CA . VAL A 1 110 ? 1.132 7.262 4.152 1 98.94 110 VAL A CA 1
ATOM 892 C C . VAL A 1 110 ? 0.911 6.387 2.922 1 98.94 110 VAL A C 1
ATOM 894 O O . VAL A 1 110 ? -0.086 6.543 2.213 1 98.94 110 VAL A O 1
ATOM 897 N N . ASP A 1 111 ? 1.799 5.465 2.701 1 98.94 111 ASP A N 1
ATOM 898 C CA . ASP A 1 111 ? 1.682 4.602 1.531 1 98.94 111 ASP A CA 1
ATOM 899 C C . ASP A 1 111 ? 0.356 3.844 1.538 1 98.94 111 ASP A C 1
ATOM 901 O O . ASP A 1 111 ? -0.321 3.756 0.512 1 98.94 111 ASP A O 1
ATOM 905 N N . THR A 1 112 ? -0.008 3.238 2.709 1 98.94 112 THR A N 1
ATOM 906 C CA . THR A 1 112 ? -1.266 2.506 2.812 1 98.94 112 THR A CA 1
ATOM 907 C C . THR A 1 112 ? -2.445 3.402 2.447 1 98.94 112 THR A C 1
ATOM 909 O O . THR A 1 112 ? -3.328 2.996 1.688 1 98.94 112 THR A O 1
ATOM 912 N N . SER A 1 113 ? -2.428 4.59 2.924 1 98.94 113 SER A N 1
ATOM 913 C CA . SER A 1 113 ? -3.52 5.531 2.693 1 98.94 113 SER A CA 1
ATOM 914 C C . SER A 1 113 ? -3.58 5.961 1.231 1 98.94 113 SER A C 1
ATOM 916 O O . SER A 1 113 ? -4.668 6.105 0.666 1 98.94 113 SER A O 1
ATOM 918 N N . VAL A 1 114 ? -2.428 6.172 0.593 1 98.94 114 VAL A N 1
ATOM 919 C CA . VAL A 1 114 ? -2.371 6.523 -0.823 1 98.94 114 VAL A CA 1
ATOM 920 C C . VAL A 1 114 ? -2.984 5.398 -1.656 1 98.94 114 VAL A C 1
ATOM 922 O O . VAL A 1 114 ? -3.857 5.645 -2.492 1 98.94 114 VAL A O 1
ATOM 925 N N . LYS A 1 115 ? -2.65 4.211 -1.396 1 98.94 115 LYS A N 1
ATOM 926 C CA . LYS A 1 115 ? -3.072 3.078 -2.213 1 98.94 115 LYS A CA 1
ATOM 927 C C . LYS A 1 115 ? -4.547 2.756 -1.985 1 98.94 115 LYS A C 1
ATOM 929 O O . LYS A 1 115 ? -5.273 2.441 -2.93 1 98.94 115 LYS A O 1
ATOM 934 N N . VAL A 1 116 ? -5.012 2.863 -0.759 1 98.94 116 VAL A N 1
ATOM 935 C CA . VAL A 1 116 ? -6.418 2.631 -0.458 1 98.94 116 VAL A CA 1
ATOM 936 C C . VAL A 1 116 ? -7.27 3.752 -1.056 1 98.94 116 VAL A C 1
ATOM 938 O O . VAL A 1 116 ? -8.344 3.498 -1.609 1 98.94 116 VAL A O 1
ATOM 941 N N . ALA A 1 117 ? -6.77 4.973 -0.95 1 98.94 117 ALA A N 1
ATOM 942 C CA . ALA A 1 117 ? -7.484 6.09 -1.567 1 98.94 117 ALA A CA 1
ATOM 943 C C . ALA A 1 117 ? -7.598 5.898 -3.076 1 98.94 117 ALA A C 1
ATOM 945 O O . ALA A 1 117 ? -8.648 6.172 -3.664 1 98.94 117 ALA A O 1
ATOM 946 N N . PHE A 1 118 ? -6.523 5.484 -3.682 1 98.94 118 PHE A N 1
ATOM 947 C CA . PHE A 1 118 ? -6.547 5.199 -5.109 1 98.94 118 PHE A CA 1
ATOM 948 C C . PHE A 1 118 ? -7.574 4.125 -5.434 1 98.94 118 PHE A C 1
ATOM 950 O O . PHE A 1 118 ? -8.344 4.258 -6.391 1 98.94 118 PHE A O 1
ATOM 957 N N . GLU A 1 119 ? -7.621 3.07 -4.613 1 98.81 119 GLU A N 1
ATOM 958 C CA . GLU A 1 119 ? -8.594 1.993 -4.766 1 98.81 119 GLU A CA 1
ATOM 959 C C . GLU A 1 119 ? -10.023 2.529 -4.73 1 98.81 119 GLU A C 1
ATOM 961 O O . GLU A 1 119 ? -10.875 2.092 -5.504 1 98.81 119 GLU A O 1
ATOM 966 N N . TYR A 1 120 ? -10.211 3.518 -3.896 1 98.69 120 TYR A N 1
ATOM 967 C CA . TYR A 1 120 ? -11.547 4.078 -3.711 1 98.69 120 TYR A CA 1
ATOM 968 C C . TYR A 1 120 ? -11.883 5.066 -4.82 1 98.69 120 TYR A C 1
ATOM 970 O O . TYR A 1 120 ? -13 5.582 -4.883 1 98.69 120 TYR A O 1
ATOM 978 N N . GLY A 1 121 ? -10.922 5.43 -5.676 1 98.5 121 GLY A N 1
ATOM 979 C CA . GLY A 1 121 ? -11.219 6.207 -6.871 1 98.5 121 GLY A CA 1
ATOM 980 C C . GLY A 1 121 ? -10.922 7.688 -6.703 1 98.5 121 GLY A C 1
ATOM 981 O O . GLY A 1 121 ? -11.32 8.5 -7.535 1 98.5 121 GLY A O 1
ATOM 982 N N . TYR A 1 122 ? -10.195 8.086 -5.66 1 98.81 122 TYR A N 1
ATOM 983 C CA . TYR A 1 122 ? -9.82 9.484 -5.477 1 98.81 122 TYR A CA 1
ATOM 984 C C . TYR A 1 122 ? -8.719 9.891 -6.449 1 98.81 122 TYR A C 1
ATOM 986 O O . TYR A 1 122 ? -7.855 9.078 -6.797 1 98.81 122 TYR A O 1
ATOM 994 N N . GLN A 1 123 ? -8.797 11.117 -6.879 1 98.75 123 GLN A N 1
ATOM 995 C CA . GLN A 1 123 ? -7.609 11.727 -7.461 1 98.75 123 GLN A CA 1
ATOM 996 C C . GLN A 1 123 ? -6.633 12.172 -6.375 1 98.75 123 GLN A C 1
ATOM 998 O O . GLN A 1 123 ? -7.027 12.805 -5.395 1 98.75 123 GLN A O 1
ATOM 1003 N N . LEU A 1 124 ? -5.383 11.859 -6.562 1 98.94 124 LEU A N 1
ATOM 1004 C CA . LEU A 1 124 ? -4.461 12.047 -5.445 1 98.94 124 LEU A CA 1
ATOM 1005 C C . LEU A 1 124 ? -3.27 12.898 -5.863 1 98.94 124 LEU A C 1
ATOM 1007 O O . LEU A 1 124 ? -2.74 12.742 -6.965 1 98.94 124 LEU A O 1
ATOM 1011 N N . ILE A 1 125 ? -2.863 13.758 -4.965 1 98.94 125 ILE A N 1
ATOM 1012 C CA . ILE A 1 125 ? -1.61 14.5 -5.059 1 98.94 125 ILE A CA 1
ATOM 1013 C C . ILE A 1 125 ? -0.786 14.281 -3.79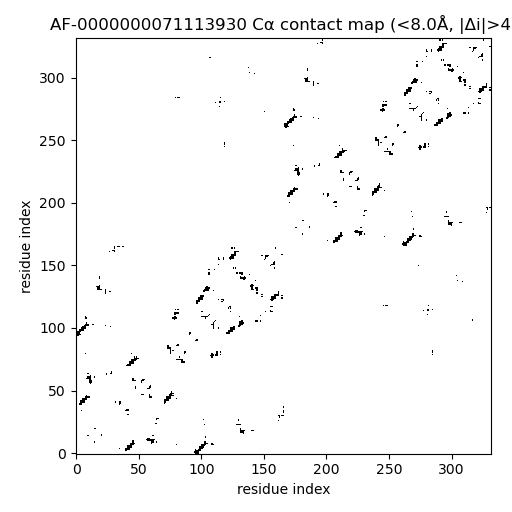1 1 98.94 125 ILE A C 1
ATOM 1015 O O . ILE A 1 125 ? -1.322 14.305 -2.682 1 98.94 125 ILE A O 1
ATOM 1019 N N . VAL A 1 126 ? 0.451 13.992 -3.988 1 98.94 126 VAL A N 1
ATOM 1020 C CA . VAL A 1 126 ? 1.427 13.992 -2.902 1 98.94 126 VAL A CA 1
ATOM 1021 C C . VAL A 1 126 ? 2.473 15.078 -3.148 1 98.94 126 VAL A C 1
ATOM 1023 O O . VAL A 1 126 ? 3.225 15.016 -4.125 1 98.94 126 VAL A O 1
ATOM 1026 N N . PRO A 1 127 ? 2.463 16.125 -2.342 1 98.94 127 PRO A N 1
ATOM 1027 C CA . PRO A 1 127 ? 3.521 17.125 -2.51 1 98.94 127 PRO A CA 1
ATOM 1028 C C . PRO A 1 127 ? 4.918 16.547 -2.287 1 98.94 127 PRO A C 1
ATOM 1030 O O . PRO A 1 127 ? 5.176 15.922 -1.253 1 98.94 127 PRO A O 1
ATOM 1033 N N . GLU A 1 128 ? 5.77 16.766 -3.221 1 98.62 128 GLU A N 1
ATOM 1034 C CA . GLU A 1 128 ? 7.125 16.234 -3.162 1 98.62 128 GLU A CA 1
ATOM 1035 C C . GLU A 1 128 ? 7.836 16.672 -1.887 1 98.62 128 GLU A C 1
ATOM 1037 O O . GLU A 1 128 ? 7.832 17.859 -1.54 1 98.62 128 GLU A O 1
ATOM 1042 N N . GLY A 1 129 ? 8.383 15.711 -1.198 1 98.5 129 GLY A N 1
ATOM 1043 C CA . GLY A 1 129 ? 9.148 15.992 0.006 1 98.5 129 GLY A CA 1
ATOM 1044 C C . GLY A 1 129 ? 8.273 16.266 1.218 1 98.5 129 GLY A C 1
ATOM 1045 O O . GLY A 1 129 ? 8.773 16.656 2.271 1 98.5 129 GLY A O 1
ATOM 1046 N N . ALA A 1 130 ? 6.965 16.062 1.119 1 98.88 130 ALA A N 1
ATOM 1047 C CA . ALA A 1 130 ? 6.062 16.344 2.238 1 98.88 130 ALA A CA 1
ATOM 1048 C C . ALA A 1 130 ? 5.668 15.047 2.947 1 98.88 130 ALA A C 1
ATOM 1050 O O . ALA A 1 130 ? 4.582 14.961 3.527 1 98.88 130 ALA A O 1
ATOM 1051 N N . VAL A 1 131 ? 6.465 14.008 2.828 1 98.94 131 VAL A N 1
ATOM 1052 C CA . VAL A 1 131 ? 6.367 12.773 3.596 1 98.94 131 VAL A CA 1
ATOM 1053 C C . VAL A 1 131 ? 7.734 12.406 4.168 1 98.94 131 VAL A C 1
ATOM 1055 O O . VAL A 1 131 ? 8.766 12.781 3.604 1 98.94 131 VAL A O 1
ATOM 1058 N N . THR A 1 132 ? 7.695 11.766 5.293 1 98.88 132 THR A N 1
ATOM 1059 C CA . THR A 1 132 ? 8.977 11.32 5.836 1 98.88 132 THR A CA 1
ATOM 1060 C C . THR A 1 132 ? 8.789 10.102 6.738 1 98.88 132 THR A C 1
ATOM 1062 O O . THR A 1 132 ? 7.66 9.641 6.941 1 98.88 132 THR A O 1
ATOM 1065 N N . THR A 1 133 ? 9.883 9.547 7.105 1 98.75 133 THR A N 1
ATOM 1066 C CA . THR A 1 133 ? 9.953 8.359 7.953 1 98.75 133 THR A CA 1
ATOM 1067 C C . THR A 1 133 ? 11.281 8.32 8.703 1 98.75 133 THR A C 1
ATOM 1069 O O . THR A 1 133 ? 11.867 9.359 9.008 1 98.75 133 THR A O 1
ATOM 1072 N N . PHE A 1 134 ? 11.648 7.18 9.141 1 98.38 134 PHE A N 1
ATOM 1073 C CA . PHE A 1 134 ? 12.875 6.945 9.898 1 98.38 134 PHE A CA 1
ATOM 1074 C C . PHE A 1 134 ? 13.852 6.105 9.086 1 98.38 134 PHE A C 1
ATOM 1076 O O . PHE A 1 134 ? 13.469 5.461 8.109 1 98.38 134 PHE A O 1
ATOM 1083 N N . ASP A 1 135 ? 15.133 6.238 9.539 1 97.38 135 ASP A N 1
ATOM 1084 C CA . ASP A 1 135 ? 16.094 5.305 8.961 1 97.38 135 ASP A CA 1
ATOM 1085 C C . ASP A 1 135 ? 15.703 3.857 9.266 1 97.38 135 ASP A C 1
ATOM 1087 O O . ASP A 1 135 ? 15.422 3.514 10.414 1 97.38 135 ASP A O 1
ATOM 1091 N N . GLY A 1 136 ? 15.664 3.07 8.18 1 93.31 136 GLY A N 1
ATOM 1092 C CA . GLY A 1 136 ? 15.477 1.646 8.398 1 93.31 136 GLY A CA 1
ATOM 1093 C C . GLY A 1 136 ? 16.766 0.917 8.734 1 93.31 136 GLY A C 1
ATOM 1094 O O . GLY A 1 136 ? 17.812 1.54 8.883 1 93.31 136 GLY A O 1
ATOM 1095 N N . ASP A 1 137 ? 16.609 -0.367 8.953 1 91.12 137 ASP A N 1
ATOM 1096 C CA . ASP A 1 137 ? 17.797 -1.163 9.273 1 91.12 137 ASP A CA 1
ATOM 1097 C C . ASP A 1 137 ? 18.781 -1.173 8.102 1 91.12 137 ASP A C 1
ATOM 1099 O O . ASP A 1 137 ? 19.984 -1.043 8.305 1 91.12 137 ASP A O 1
ATOM 1103 N N . ASP A 1 138 ? 18.219 -1.287 6.887 1 92.44 138 ASP A N 1
ATOM 1104 C CA . ASP A 1 138 ? 19.094 -1.483 5.73 1 92.44 138 ASP A CA 1
ATOM 1105 C C . ASP A 1 138 ? 18.891 -0.384 4.691 1 92.44 138 ASP A C 1
ATOM 1107 O O . ASP A 1 138 ? 19.594 -0.335 3.682 1 92.44 138 ASP A O 1
ATOM 1111 N N . ILE A 1 139 ? 17.875 0.451 4.883 1 96.94 139 ILE A N 1
ATOM 1112 C CA . ILE A 1 139 ? 17.547 1.491 3.916 1 96.94 139 ILE A CA 1
ATOM 1113 C C . ILE A 1 139 ? 17.406 2.834 4.629 1 96.94 139 ILE A C 1
ATOM 1115 O O . ILE A 1 139 ? 16.562 2.98 5.527 1 96.94 139 ILE A O 1
ATOM 1119 N N . PRO A 1 140 ? 18.203 3.879 4.246 1 97.69 140 PRO A N 1
ATOM 1120 C CA . PRO A 1 140 ? 18.062 5.199 4.863 1 97.69 140 PRO A CA 1
ATOM 1121 C C . PRO A 1 140 ? 16.703 5.832 4.605 1 97.69 140 PRO A C 1
ATOM 1123 O O . PRO A 1 140 ? 16.094 5.582 3.564 1 97.69 140 PRO A O 1
ATOM 1126 N N . ALA A 1 141 ? 16.25 6.66 5.492 1 98.56 141 ALA A N 1
ATOM 1127 C CA . ALA A 1 141 ? 14.953 7.328 5.402 1 98.56 141 ALA A CA 1
ATOM 1128 C C . ALA A 1 141 ? 14.82 8.094 4.086 1 98.56 141 ALA A C 1
ATOM 1130 O O . ALA A 1 141 ? 13.773 8.047 3.438 1 98.56 141 ALA A O 1
ATOM 1131 N N . GLU A 1 142 ? 15.859 8.773 3.74 1 98.19 142 GLU A N 1
ATOM 1132 C CA . GLU A 1 142 ? 15.844 9.555 2.504 1 98.19 142 GLU A CA 1
ATOM 1133 C C . GLU A 1 142 ? 15.562 8.664 1.297 1 98.19 142 GLU A C 1
ATOM 1135 O O . GLU A 1 142 ? 14.75 9.016 0.437 1 98.19 142 GLU A O 1
ATOM 1140 N N . THR A 1 143 ? 16.203 7.535 1.258 1 98.31 143 THR A N 1
ATOM 1141 C CA . THR A 1 143 ? 16.016 6.582 0.17 1 98.31 143 THR A CA 1
ATOM 1142 C C . THR A 1 143 ? 14.602 6.008 0.186 1 98.31 143 THR A C 1
ATOM 1144 O O . THR A 1 143 ? 13.992 5.832 -0.867 1 98.31 143 THR A O 1
ATOM 1147 N N . ILE A 1 144 ? 14.039 5.688 1.359 1 98.5 144 ILE A N 1
ATOM 1148 C CA . ILE A 1 144 ? 12.672 5.195 1.486 1 98.5 144 ILE A CA 1
ATOM 1149 C C . ILE A 1 144 ? 11.695 6.234 0.931 1 98.5 144 ILE A C 1
ATOM 1151 O O . ILE A 1 144 ? 10.812 5.898 0.144 1 98.5 144 ILE A O 1
ATOM 1155 N N . ASN A 1 145 ? 11.891 7.461 1.313 1 98.81 145 ASN A N 1
ATOM 1156 C CA . ASN A 1 145 ? 11.016 8.531 0.838 1 98.81 145 ASN A CA 1
ATOM 1157 C C . ASN A 1 145 ? 11.047 8.641 -0.683 1 98.81 145 ASN A C 1
ATOM 1159 O O . ASN A 1 145 ? 9.992 8.688 -1.327 1 98.81 145 ASN A O 1
ATOM 1163 N N . GLU A 1 146 ? 12.203 8.672 -1.23 1 98.25 146 GLU A N 1
ATOM 1164 C CA . GLU A 1 146 ? 12.352 8.789 -2.678 1 98.25 146 GLU A CA 1
ATOM 1165 C C . GLU A 1 146 ? 11.758 7.578 -3.391 1 98.25 146 GLU A C 1
ATOM 1167 O O . GLU A 1 146 ? 11.094 7.723 -4.426 1 98.25 146 GLU A O 1
ATOM 1172 N N . PHE A 1 147 ? 12.055 6.453 -2.82 1 98.5 147 PHE A N 1
ATOM 1173 C CA . PHE A 1 147 ? 11.555 5.191 -3.357 1 98.5 147 PHE A CA 1
ATOM 1174 C C . PHE A 1 147 ? 10.039 5.215 -3.479 1 98.5 147 PHE A C 1
ATOM 1176 O O . PHE A 1 147 ? 9.492 4.879 -4.531 1 98.5 147 PHE A O 1
ATOM 1183 N N . TYR A 1 148 ? 9.312 5.664 -2.506 1 98.75 148 TYR A N 1
ATOM 1184 C CA . TYR A 1 148 ? 7.859 5.66 -2.504 1 98.75 148 TYR A CA 1
ATOM 1185 C C . TYR A 1 148 ? 7.309 6.785 -3.377 1 98.75 148 TYR A C 1
ATOM 1187 O O . TYR A 1 148 ? 6.293 6.613 -4.055 1 98.75 148 TYR A O 1
ATOM 1195 N N . GLU A 1 149 ? 7.918 7.926 -3.381 1 98.81 149 GLU A N 1
ATOM 1196 C CA . GLU A 1 149 ? 7.469 8.984 -4.285 1 98.81 149 GLU A CA 1
ATOM 1197 C C . GLU A 1 149 ? 7.547 8.531 -5.742 1 98.81 149 GLU A C 1
ATOM 1199 O O . GLU A 1 149 ? 6.672 8.852 -6.547 1 98.81 149 GLU A O 1
ATOM 1204 N N . ASP A 1 150 ? 8.578 7.789 -6.016 1 98.38 150 ASP A N 1
ATOM 1205 C CA . ASP A 1 150 ? 8.727 7.254 -7.363 1 98.38 150 ASP A CA 1
ATOM 1206 C C . ASP A 1 150 ? 7.633 6.23 -7.668 1 98.38 150 ASP A C 1
ATOM 1208 O O . ASP A 1 150 ? 7.133 6.16 -8.789 1 98.38 150 ASP A O 1
ATOM 1212 N N . ILE A 1 151 ? 7.27 5.395 -6.707 1 98.5 151 ILE A N 1
ATOM 1213 C CA . ILE A 1 151 ? 6.23 4.383 -6.883 1 98.5 151 ILE A CA 1
ATOM 1214 C C . ILE A 1 151 ? 4.887 5.066 -7.133 1 98.5 151 ILE A C 1
ATOM 1216 O O . ILE A 1 151 ? 4.117 4.637 -7.992 1 98.5 151 ILE A O 1
ATOM 1220 N N . TRP A 1 152 ? 4.586 6.121 -6.387 1 98.88 152 TRP A N 1
ATOM 1221 C CA . TRP A 1 152 ? 3.285 6.777 -6.441 1 98.88 152 TRP A CA 1
ATOM 1222 C C . TRP A 1 152 ? 3.125 7.559 -7.742 1 98.88 152 TRP A C 1
ATOM 1224 O O . TRP A 1 152 ? 2.043 7.578 -8.336 1 98.88 152 TRP A O 1
ATOM 1234 N N . GLU A 1 153 ? 4.211 8.172 -8.188 1 98.69 153 GLU A N 1
ATOM 1235 C CA . GLU A 1 153 ? 4.16 9.086 -9.328 1 98.69 153 GLU A CA 1
ATOM 1236 C C . GLU A 1 153 ? 3.705 8.359 -10.594 1 98.69 153 GLU A C 1
ATOM 1238 O O . GLU A 1 153 ? 4.227 7.293 -10.922 1 98.69 153 GLU A O 1
ATOM 1243 N N . GLU A 1 154 ? 2.635 8.938 -11.227 1 96.5 154 GLU A N 1
ATOM 1244 C CA . GLU A 1 154 ? 2.078 8.477 -12.492 1 96.5 154 GLU A CA 1
ATOM 1245 C C . GLU A 1 154 ? 1.419 7.109 -12.344 1 96.5 154 GLU A C 1
ATOM 1247 O O . GLU A 1 154 ? 1.113 6.445 -13.336 1 96.5 154 GLU A O 1
ATOM 1252 N N . ARG A 1 155 ? 1.244 6.629 -11.141 1 97.81 155 ARG A N 1
ATOM 1253 C CA . ARG A 1 155 ? 0.626 5.328 -10.898 1 97.81 155 ARG A CA 1
ATOM 1254 C C . ARG A 1 155 ? -0.539 5.449 -9.914 1 97.81 155 ARG A C 1
ATOM 1256 O O . ARG A 1 155 ? -1.65 5.004 -10.211 1 97.81 155 ARG A O 1
ATOM 1263 N N . PHE A 1 156 ? -0.27 6.098 -8.82 1 98.75 156 PHE A N 1
ATOM 1264 C CA . PHE A 1 156 ? -1.307 6.238 -7.809 1 98.75 156 PHE A CA 1
ATOM 1265 C C . PHE A 1 156 ? -1.684 7.699 -7.617 1 98.75 156 PHE A C 1
ATOM 1267 O O . PHE A 1 156 ? -2.85 8.023 -7.375 1 98.75 156 PHE A O 1
ATOM 1274 N N . ALA A 1 157 ? -0.665 8.539 -7.684 1 98.88 157 ALA A N 1
ATOM 1275 C CA . ALA A 1 157 ? -0.806 9.953 -7.367 1 98.88 157 ALA A CA 1
ATOM 1276 C C . ALA A 1 157 ? 0.103 10.805 -8.25 1 98.88 157 ALA A C 1
ATOM 1278 O O . ALA A 1 157 ? 1.07 10.305 -8.82 1 98.88 157 ALA A O 1
ATOM 1279 N N . ASP A 1 158 ? -0.245 12.055 -8.406 1 98.75 158 ASP A N 1
ATOM 1280 C CA . ASP A 1 158 ? 0.718 13.031 -8.898 1 98.75 158 ASP A CA 1
ATOM 1281 C C . ASP A 1 158 ? 1.639 13.516 -7.777 1 98.75 158 ASP A C 1
ATOM 1283 O O . ASP A 1 158 ? 1.168 13.938 -6.719 1 98.75 158 ASP A O 1
ATOM 1287 N N . VAL A 1 159 ? 2.896 13.352 -8.016 1 98.88 159 VAL A N 1
ATOM 1288 C CA . VAL A 1 159 ? 3.879 13.914 -7.09 1 98.88 159 VAL A CA 1
ATOM 1289 C C . VAL A 1 159 ? 4.383 15.25 -7.621 1 98.88 159 VAL A C 1
ATOM 1291 O O . VAL A 1 159 ? 5.102 15.297 -8.625 1 98.88 159 VAL A O 1
ATOM 1294 N N . LEU A 1 160 ? 4.031 16.312 -6.918 1 98.69 160 LEU A N 1
ATOM 1295 C CA . LEU A 1 160 ? 4.238 17.641 -7.469 1 98.69 160 LEU A CA 1
ATOM 1296 C C . LEU A 1 160 ? 4.977 18.531 -6.477 1 98.69 160 LEU A C 1
ATOM 1298 O O . LEU A 1 160 ? 4.961 18.266 -5.27 1 98.69 160 LEU A O 1
ATOM 1302 N N . ASP A 1 161 ? 5.574 19.594 -6.984 1 98.62 161 ASP A N 1
ATOM 1303 C CA . ASP A 1 161 ? 6.168 20.625 -6.133 1 98.62 161 ASP A CA 1
ATOM 1304 C C . ASP A 1 161 ? 5.125 21.234 -5.199 1 98.62 161 ASP A C 1
ATOM 1306 O O . ASP A 1 161 ? 4.066 21.672 -5.648 1 98.62 161 ASP A O 1
ATOM 1310 N N . TYR A 1 162 ? 5.477 21.188 -3.865 1 98.38 162 TYR A N 1
ATOM 1311 C CA . TYR A 1 162 ? 4.52 21.656 -2.861 1 98.38 162 TYR A CA 1
ATOM 1312 C C . TYR A 1 162 ? 4.117 23.094 -3.109 1 98.38 162 TYR A C 1
ATOM 1314 O O . TYR A 1 162 ? 3.051 23.531 -2.67 1 98.38 162 TYR A O 1
ATOM 1322 N N . LYS A 1 163 ? 4.902 23.812 -3.803 1 97.94 163 LYS A N 1
ATOM 1323 C CA . LYS A 1 163 ? 4.621 25.219 -4.059 1 97.94 163 LYS A CA 1
ATOM 1324 C C . LYS A 1 163 ? 3.539 25.375 -5.121 1 97.94 163 LYS A C 1
ATOM 1326 O O . LYS A 1 163 ? 2.986 26.469 -5.293 1 97.94 163 LYS A O 1
ATOM 1331 N N . HIS A 1 164 ? 3.172 24.297 -5.828 1 96.19 164 HIS A N 1
ATOM 1332 C CA . HIS A 1 164 ? 2.236 24.375 -6.941 1 96.19 164 HIS A CA 1
ATOM 1333 C C . HIS A 1 164 ? 1.073 23.406 -6.758 1 96.19 164 HIS A C 1
ATOM 1335 O O . HIS A 1 164 ? 0.649 22.75 -7.711 1 96.19 164 HIS A O 1
ATOM 1341 N N . ILE A 1 165 ? 0.573 23.312 -5.59 1 96.75 165 ILE A N 1
ATOM 1342 C CA . ILE A 1 165 ? -0.483 22.344 -5.309 1 96.75 165 ILE A CA 1
ATOM 1343 C C . ILE A 1 165 ? -1.842 23.031 -5.336 1 96.75 165 ILE A C 1
ATOM 1345 O O . ILE A 1 165 ? -2.752 22.609 -6.047 1 96.75 165 ILE A O 1
ATOM 1349 N N . PHE A 1 166 ? -2.002 24.141 -4.543 1 94.94 166 PHE A N 1
ATOM 1350 C CA . PHE A 1 166 ? -3.279 24.844 -4.422 1 94.94 166 PHE A CA 1
ATOM 1351 C C . PHE A 1 166 ? -3.26 26.156 -5.199 1 94.94 166 PHE A C 1
ATOM 1353 O O . PHE A 1 166 ? -2.201 26.766 -5.371 1 94.94 166 PHE A O 1
ATOM 1360 N N . MET B 1 1 ? -12.82 -20.828 8.25 1 87.94 1 MET B N 1
ATOM 1361 C CA . MET B 1 1 ? -12.805 -19.703 7.316 1 87.94 1 MET B CA 1
ATOM 1362 C C . MET B 1 1 ? -12.398 -20.172 5.922 1 87.94 1 MET B C 1
ATOM 1364 O O . MET B 1 1 ? -11.422 -20.906 5.77 1 87.94 1 MET B O 1
ATOM 1368 N N . LYS B 1 2 ? -13.164 -19.797 4.93 1 97.75 2 LYS B N 1
ATOM 1369 C CA . LYS B 1 2 ? -12.852 -20.219 3.568 1 97.75 2 LYS B CA 1
ATOM 1370 C C . LYS B 1 2 ? -11.672 -19.422 3.008 1 97.75 2 LYS B C 1
ATOM 1372 O O . LYS B 1 2 ? -11.609 -18.203 3.176 1 97.75 2 LYS B O 1
ATOM 1377 N N . THR B 1 3 ? -10.711 -20.156 2.346 1 98.56 3 THR B N 1
ATOM 1378 C CA . THR B 1 3 ? -9.438 -19.594 1.919 1 98.56 3 THR B CA 1
ATOM 1379 C C . THR B 1 3 ? -9.281 -19.688 0.403 1 98.56 3 THR B C 1
ATOM 1381 O O . THR B 1 3 ? -9.75 -20.641 -0.217 1 98.56 3 THR B O 1
ATOM 1384 N N . ALA B 1 4 ? -8.688 -18.688 -0.211 1 98.88 4 ALA B N 1
ATOM 1385 C CA . ALA B 1 4 ? -8.227 -18.766 -1.598 1 98.88 4 ALA B CA 1
ATOM 1386 C C . ALA B 1 4 ? -6.734 -18.469 -1.698 1 98.88 4 ALA B C 1
ATOM 1388 O O . ALA B 1 4 ? -6.191 -17.688 -0.921 1 98.88 4 ALA B O 1
ATOM 1389 N N . PHE B 1 5 ? -6.098 -19.172 -2.568 1 98.94 5 PHE B N 1
ATOM 1390 C CA . PHE B 1 5 ? -4.703 -18.938 -2.926 1 98.94 5 PHE B CA 1
ATOM 1391 C C . PHE B 1 5 ? -4.602 -18.094 -4.191 1 98.94 5 PHE B C 1
ATOM 1393 O O . PHE B 1 5 ? -5.035 -18.531 -5.266 1 98.94 5 PHE B O 1
ATOM 1400 N N . ILE B 1 6 ? -4.043 -16.891 -4.09 1 98.94 6 ILE B N 1
ATOM 1401 C CA . ILE B 1 6 ? -4.027 -15.945 -5.211 1 98.94 6 ILE B CA 1
ATOM 1402 C C . ILE B 1 6 ? -2.592 -15.734 -5.684 1 98.94 6 ILE B C 1
ATOM 1404 O O . ILE B 1 6 ? -1.716 -15.383 -4.891 1 98.94 6 ILE B O 1
ATOM 1408 N N . ILE B 1 7 ? -2.354 -15.953 -6.922 1 99 7 ILE B N 1
ATOM 1409 C CA . ILE B 1 7 ? -1.063 -15.797 -7.586 1 99 7 ILE B CA 1
ATOM 1410 C C . ILE B 1 7 ? -1.1 -14.578 -8.508 1 99 7 ILE B C 1
ATOM 1412 O O . ILE B 1 7 ? -1.797 -14.586 -9.523 1 99 7 ILE B O 1
ATOM 1416 N N . ILE B 1 8 ? -0.293 -13.586 -8.18 1 98.94 8 ILE B N 1
ATOM 1417 C CA . ILE B 1 8 ? -0.411 -12.258 -8.773 1 98.94 8 ILE B CA 1
ATOM 1418 C C . ILE B 1 8 ? 0.658 -12.086 -9.852 1 98.94 8 ILE B C 1
ATOM 1420 O O . ILE B 1 8 ? 1.854 -12.07 -9.555 1 98.94 8 ILE B O 1
ATOM 1424 N N . ASP B 1 9 ? 0.293 -11.93 -11.07 1 98.44 9 ASP B N 1
ATOM 1425 C CA . ASP B 1 9 ? 1.048 -11.383 -12.188 1 98.44 9 ASP B CA 1
ATOM 1426 C C . ASP B 1 9 ? 2.328 -12.18 -12.43 1 98.44 9 ASP B C 1
ATOM 1428 O O . ASP B 1 9 ? 3.385 -11.602 -12.688 1 98.44 9 ASP B O 1
ATOM 1432 N N . VAL B 1 10 ? 2.287 -13.492 -12.25 1 98.69 10 VAL B N 1
ATOM 1433 C CA . VAL B 1 10 ? 3.416 -14.32 -12.656 1 98.69 10 VAL B CA 1
ATOM 1434 C C . VAL B 1 10 ? 3.373 -14.547 -14.164 1 98.69 10 VAL B C 1
ATOM 1436 O O . VAL B 1 10 ? 2.873 -15.578 -14.633 1 98.69 10 VAL B O 1
ATOM 1439 N N . GLN B 1 11 ? 3.928 -13.578 -14.836 1 97.44 11 GLN B N 1
ATOM 1440 C CA . GLN B 1 11 ? 3.844 -13.492 -16.281 1 97.44 11 GLN B CA 1
ATOM 1441 C C . GLN B 1 11 ? 5.215 -13.672 -16.938 1 97.44 11 GLN B C 1
ATOM 1443 O O . GLN B 1 11 ? 6.242 -13.438 -16.297 1 97.44 11 GLN B O 1
ATOM 1448 N N . ASN B 1 12 ? 5.266 -14 -18.172 1 96.81 12 ASN B N 1
ATOM 1449 C CA . ASN B 1 12 ? 6.48 -14.445 -18.844 1 96.81 12 ASN B CA 1
ATOM 1450 C C . ASN B 1 12 ? 7.594 -13.406 -18.734 1 96.81 12 ASN B C 1
ATOM 1452 O O . ASN B 1 12 ? 8.711 -13.727 -18.328 1 96.81 12 ASN B O 1
ATOM 1456 N N . VAL B 1 13 ? 7.34 -12.172 -19.078 1 94.38 13 VAL B N 1
ATOM 1457 C CA . VAL B 1 13 ? 8.375 -11.148 -19.094 1 94.38 13 VAL B CA 1
ATOM 1458 C C . VAL B 1 13 ? 8.906 -10.914 -17.688 1 94.38 13 VAL B C 1
ATOM 1460 O O . VAL B 1 13 ? 10.102 -10.664 -17.5 1 94.38 13 VAL B O 1
ATOM 1463 N N . LEU B 1 14 ? 8.039 -10.984 -16.719 1 96.94 14 LEU B N 1
ATOM 1464 C CA . LEU B 1 14 ? 8.445 -10.781 -15.328 1 96.94 14 LEU B CA 1
ATOM 1465 C C . LEU B 1 14 ? 9.266 -11.969 -14.836 1 96.94 14 LEU B C 1
ATOM 1467 O O . LEU B 1 14 ? 10.266 -11.797 -14.133 1 96.94 14 LEU B O 1
ATOM 1471 N N . VAL B 1 15 ? 8.844 -13.148 -15.172 1 97.75 15 VAL B N 1
ATOM 1472 C CA . VAL B 1 15 ? 9.539 -14.367 -14.773 1 97.75 15 VAL B CA 1
ATOM 1473 C C . VAL B 1 15 ? 10.945 -14.383 -15.383 1 97.75 15 VAL B C 1
ATOM 1475 O O . VAL B 1 15 ? 11.914 -14.758 -14.711 1 97.75 15 VAL B O 1
ATOM 1478 N N . GLU B 1 16 ? 11.07 -14 -16.594 1 96.31 16 GLU B N 1
ATOM 1479 C CA . GLU B 1 16 ? 12.336 -14.031 -17.312 1 96.31 16 GLU B CA 1
ATOM 1480 C C . GLU B 1 16 ? 13.344 -13.055 -16.703 1 96.31 16 GLU B C 1
ATOM 1482 O O . GLU B 1 16 ? 14.547 -13.312 -16.719 1 96.31 16 GLU B O 1
ATOM 1487 N N . THR B 1 17 ? 12.875 -12.008 -16.109 1 96.56 17 THR B N 1
ATOM 1488 C CA . THR B 1 17 ? 13.773 -10.906 -15.781 1 96.56 17 THR B CA 1
ATOM 1489 C C . THR B 1 17 ? 13.82 -10.688 -14.266 1 96.56 17 THR B C 1
ATOM 1491 O O . THR B 1 17 ? 14.703 -10 -13.766 1 96.56 17 THR B O 1
ATOM 1494 N N . GLY B 1 18 ? 12.945 -11.281 -13.484 1 97.88 18 GLY B N 1
ATOM 1495 C CA . GLY B 1 18 ? 12.812 -11.023 -12.055 1 97.88 18 GLY B CA 1
ATOM 1496 C C . GLY B 1 18 ? 13.914 -11.656 -11.234 1 97.88 18 GLY B C 1
ATOM 1497 O O . GLY B 1 18 ? 14.633 -12.539 -11.711 1 97.88 18 GLY B O 1
ATOM 1498 N N . PHE B 1 19 ? 14.039 -11.188 -10.062 1 98.69 19 PHE B N 1
ATOM 1499 C CA . PHE B 1 19 ? 15.031 -11.672 -9.109 1 98.69 19 PHE B CA 1
ATOM 1500 C C . PHE B 1 19 ? 14.648 -13.055 -8.578 1 98.69 19 PHE B C 1
ATOM 1502 O O . PHE B 1 19 ? 13.555 -13.227 -8.031 1 98.69 19 PHE B O 1
ATOM 1509 N N . GLN B 1 20 ? 15.422 -14.102 -8.742 1 98.31 20 GLN B N 1
ATOM 1510 C CA . GLN B 1 20 ? 15.289 -15.453 -8.211 1 98.31 20 GLN B CA 1
ATOM 1511 C C . GLN B 1 20 ? 13.914 -16.031 -8.5 1 98.31 20 GLN B C 1
ATOM 1513 O O . GLN B 1 20 ? 13.25 -16.547 -7.605 1 98.31 20 GLN B O 1
ATOM 1518 N N . THR B 1 21 ? 13.484 -15.898 -9.75 1 98.56 21 THR B N 1
ATOM 1519 C CA . THR B 1 21 ? 12.141 -16.328 -10.125 1 98.56 21 THR B CA 1
ATOM 1520 C C . THR B 1 21 ? 12.031 -17.844 -10.109 1 98.56 21 THR B C 1
ATOM 1522 O O . THR B 1 21 ? 10.953 -18.406 -9.906 1 98.56 21 THR B O 1
ATOM 1525 N N . LYS B 1 22 ? 13.133 -18.562 -10.32 1 98.19 22 LYS B N 1
ATOM 1526 C CA . LYS B 1 22 ? 13.102 -20.031 -10.211 1 98.19 22 LYS B CA 1
ATOM 1527 C C . LYS B 1 22 ? 12.664 -20.469 -8.812 1 98.19 22 LYS B C 1
ATOM 1529 O O . LYS B 1 22 ? 11.82 -21.359 -8.672 1 98.19 22 LYS B O 1
ATOM 1534 N N . SER B 1 23 ? 13.273 -19.844 -7.84 1 98.5 23 SER B N 1
ATOM 1535 C CA . SER B 1 23 ? 12.906 -20.125 -6.457 1 98.5 23 SER B CA 1
ATOM 1536 C C . SER B 1 23 ? 11.445 -19.781 -6.191 1 98.5 23 SER B C 1
ATOM 1538 O O . SER B 1 23 ? 10.734 -20.531 -5.52 1 98.5 23 SER B O 1
ATOM 1540 N N . LEU B 1 24 ? 10.977 -18.641 -6.664 1 98.69 24 LEU B N 1
ATOM 1541 C CA . LEU B 1 24 ? 9.578 -18.25 -6.547 1 98.69 24 LEU B CA 1
ATOM 1542 C C . LEU B 1 24 ? 8.664 -19.328 -7.117 1 98.69 24 LEU B C 1
ATOM 1544 O O . LEU B 1 24 ? 7.707 -19.734 -6.461 1 98.69 24 LEU B O 1
ATOM 1548 N N . LEU B 1 25 ? 9 -19.797 -8.305 1 98.75 25 LEU B N 1
ATOM 1549 C CA . LEU B 1 25 ? 8.156 -20.75 -9.008 1 98.75 25 LEU B CA 1
ATOM 1550 C C . LEU B 1 25 ? 8.133 -22.094 -8.281 1 98.75 25 LEU B C 1
ATOM 1552 O O . LEU B 1 25 ? 7.113 -22.781 -8.266 1 98.75 25 LEU B O 1
ATOM 1556 N N . GLU B 1 26 ? 9.234 -22.438 -7.723 1 98.69 26 GLU B N 1
ATOM 1557 C CA . GLU B 1 26 ? 9.289 -23.656 -6.93 1 98.69 26 GLU B CA 1
ATOM 1558 C C . GLU B 1 26 ? 8.352 -23.578 -5.73 1 98.69 26 GLU B C 1
ATOM 1560 O O . GLU B 1 26 ? 7.617 -24.531 -5.441 1 98.69 26 GLU B O 1
ATOM 1565 N N . LYS B 1 27 ? 8.352 -22.484 -5.035 1 98.75 27 LYS B N 1
ATOM 1566 C CA . LYS B 1 27 ? 7.48 -22.281 -3.879 1 98.75 27 LYS B CA 1
ATOM 1567 C C . LYS B 1 27 ? 6.016 -22.25 -4.297 1 98.75 27 LYS B C 1
ATOM 1569 O O . LYS B 1 27 ? 5.156 -22.828 -3.631 1 98.75 27 LYS B O 1
ATOM 1574 N N . ILE B 1 28 ? 5.75 -21.578 -5.418 1 98.81 28 ILE B N 1
ATOM 1575 C CA . ILE B 1 28 ? 4.383 -21.5 -5.918 1 98.81 28 ILE B CA 1
AT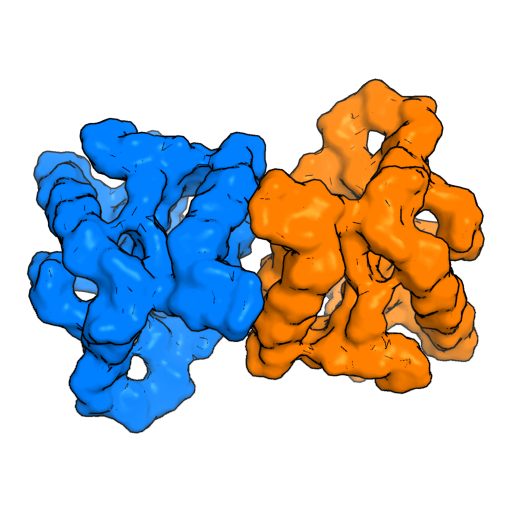OM 1576 C C . ILE B 1 28 ? 3.893 -22.891 -6.309 1 98.81 28 ILE B C 1
ATOM 1578 O O . ILE B 1 28 ? 2.76 -23.266 -5.992 1 98.81 28 ILE B O 1
ATOM 1582 N N . SER B 1 29 ? 4.777 -23.625 -6.98 1 98.75 29 SER B N 1
ATOM 1583 C CA . SER B 1 29 ? 4.414 -24.984 -7.367 1 98.75 29 SER B CA 1
ATOM 1584 C C . SER B 1 29 ? 4.059 -25.828 -6.145 1 98.75 29 SER B C 1
ATOM 1586 O O . SER B 1 29 ? 3.061 -26.547 -6.152 1 98.75 29 SER B O 1
ATOM 1588 N N . TYR B 1 30 ? 4.887 -25.734 -5.137 1 98.75 30 TYR B N 1
ATOM 1589 C CA . TYR B 1 30 ? 4.613 -26.438 -3.891 1 98.75 30 TYR B CA 1
ATOM 1590 C C . TYR B 1 30 ? 3.262 -26.031 -3.314 1 98.75 30 TYR B C 1
ATOM 1592 O O . TYR B 1 30 ? 2.445 -26.891 -2.967 1 98.75 30 TYR B O 1
ATOM 1600 N N . LEU B 1 31 ? 2.967 -24.781 -3.227 1 98.81 31 LEU B N 1
ATOM 1601 C CA . LEU B 1 31 ? 1.733 -24.25 -2.662 1 98.81 31 LEU B CA 1
ATOM 1602 C C . LEU B 1 31 ? 0.53 -24.641 -3.512 1 98.81 31 LEU B C 1
ATOM 1604 O O . LEU B 1 31 ? -0.544 -24.938 -2.979 1 98.81 31 LEU B O 1
ATOM 1608 N N . GLN B 1 32 ? 0.695 -24.625 -4.855 1 98.75 32 GLN B N 1
ATOM 1609 C CA . GLN B 1 32 ? -0.368 -25.078 -5.75 1 98.75 32 GLN B CA 1
ATOM 1610 C C . GLN B 1 32 ? -0.772 -26.516 -5.441 1 98.75 32 GLN B C 1
ATOM 1612 O O . GLN B 1 32 ? -1.96 -26.812 -5.316 1 98.75 32 GLN B O 1
ATOM 1617 N N . ASN B 1 33 ? 0.244 -27.312 -5.367 1 98.5 33 ASN B N 1
ATOM 1618 C CA . ASN B 1 33 ? -0.018 -28.734 -5.086 1 98.5 33 ASN B CA 1
ATOM 1619 C C . ASN B 1 33 ? -0.734 -28.906 -3.752 1 98.5 33 ASN B C 1
ATOM 1621 O O . ASN B 1 33 ? -1.692 -29.688 -3.656 1 98.5 33 ASN B O 1
ATOM 1625 N N . GLN B 1 34 ? -0.288 -28.219 -2.719 1 98.56 34 GLN B N 1
ATOM 1626 C CA . GLN B 1 34 ? -0.928 -28.297 -1.409 1 98.56 34 GLN B CA 1
ATOM 1627 C C . GLN B 1 34 ? -2.361 -27.781 -1.467 1 98.56 34 GLN B C 1
ATOM 1629 O O . GLN B 1 34 ? -3.27 -28.375 -0.89 1 98.56 34 GLN B O 1
ATOM 1634 N N . ALA B 1 35 ? -2.586 -26.688 -2.121 1 98.56 35 ALA B N 1
ATOM 1635 C CA . ALA B 1 35 ? -3.918 -26.109 -2.24 1 98.56 35 ALA B CA 1
ATOM 1636 C C . ALA B 1 35 ? -4.879 -27.062 -2.938 1 98.56 35 ALA B C 1
ATOM 1638 O O . ALA B 1 35 ? -6.008 -27.266 -2.479 1 98.56 35 ALA B O 1
ATOM 1639 N N . ARG B 1 36 ? -4.434 -27.656 -4.004 1 98 36 ARG B N 1
ATOM 1640 C CA . ARG B 1 36 ? -5.258 -28.609 -4.746 1 98 36 ARG B CA 1
ATOM 1641 C C . ARG B 1 36 ? -5.605 -29.812 -3.887 1 98 36 ARG B C 1
ATOM 1643 O O . ARG B 1 36 ? -6.758 -30.266 -3.871 1 98 36 ARG B O 1
ATOM 1650 N N . SER B 1 37 ? -4.617 -30.25 -3.168 1 97.69 37 SER B N 1
ATOM 1651 C CA . SER B 1 37 ? -4.832 -31.438 -2.33 1 97.69 37 SER B CA 1
ATOM 1652 C C . SER B 1 37 ? -5.848 -31.141 -1.229 1 97.69 37 SER B C 1
ATOM 1654 O O . SER B 1 37 ? -6.484 -32.062 -0.713 1 97.69 37 SER B O 1
ATOM 1656 N N . LYS B 1 38 ? -6.066 -29.891 -0.872 1 97.69 38 LYS B N 1
ATOM 1657 C CA . LYS B 1 38 ? -6.977 -29.516 0.204 1 97.69 38 LYS B CA 1
ATOM 1658 C C . LYS B 1 38 ? -8.234 -28.844 -0.349 1 97.69 38 LYS B C 1
ATOM 1660 O O . LYS B 1 38 ? -9.016 -28.266 0.406 1 97.69 38 LYS B O 1
ATOM 1665 N N . ASN B 1 39 ? -8.336 -28.828 -1.622 1 97.44 39 ASN B N 1
ATOM 1666 C CA . ASN B 1 39 ? -9.477 -28.266 -2.332 1 97.44 39 ASN B CA 1
ATOM 1667 C C . ASN B 1 39 ? -9.617 -26.766 -2.07 1 97.44 39 ASN B C 1
ATOM 1669 O O . ASN B 1 39 ? -10.727 -26.266 -1.902 1 97.44 39 ASN B O 1
ATOM 1673 N N . ILE B 1 40 ? -8.492 -26.172 -1.896 1 98.25 40 ILE B N 1
ATOM 1674 C CA . ILE B 1 40 ? -8.453 -24.719 -1.775 1 98.25 40 ILE B CA 1
ATOM 1675 C C . ILE B 1 40 ? -8.43 -24.078 -3.166 1 98.25 40 ILE B C 1
ATOM 1677 O O . ILE B 1 40 ? -7.641 -24.484 -4.023 1 98.25 40 ILE B O 1
ATOM 1681 N N . GLU B 1 41 ? -9.234 -23.125 -3.355 1 98.38 41 GLU B N 1
ATOM 1682 C CA . GLU B 1 41 ? -9.328 -22.5 -4.664 1 98.38 41 GLU B CA 1
ATOM 1683 C C . GLU B 1 41 ? -8.062 -21.719 -5 1 98.38 41 GLU B C 1
ATOM 1685 O O . GLU B 1 41 ? -7.559 -20.953 -4.176 1 98.38 41 GLU B O 1
ATOM 1690 N N . ILE B 1 42 ? -7.574 -21.938 -6.184 1 98.88 42 ILE B N 1
ATOM 1691 C CA . ILE B 1 42 ? -6.441 -21.188 -6.707 1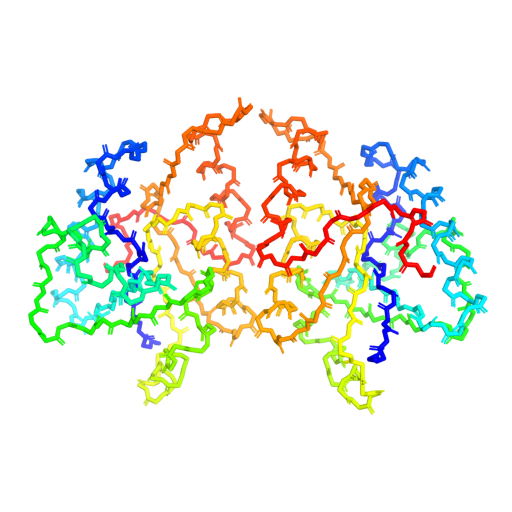 98.88 42 ILE B CA 1
ATOM 1692 C C . ILE B 1 42 ? -6.93 -20.172 -7.742 1 98.88 42 ILE B C 1
ATOM 1694 O O . ILE B 1 42 ? -7.676 -20.516 -8.656 1 98.88 42 ILE B O 1
ATOM 1698 N N . ILE B 1 43 ? -6.527 -18.938 -7.582 1 98.94 43 ILE B N 1
ATOM 1699 C CA . ILE B 1 43 ? -6.91 -17.844 -8.477 1 98.94 43 ILE B CA 1
ATOM 1700 C C . ILE B 1 43 ? -5.66 -17.156 -9.016 1 98.94 43 ILE B C 1
ATOM 1702 O O . ILE B 1 43 ? -4.723 -16.875 -8.266 1 98.94 43 ILE B O 1
ATOM 1706 N N . TYR B 1 44 ? -5.664 -16.953 -10.273 1 98.88 44 TYR B N 1
ATOM 1707 C CA . TYR B 1 44 ? -4.582 -16.219 -10.93 1 98.88 44 TYR B CA 1
ATOM 1708 C C . TYR B 1 44 ? -5.031 -14.812 -11.32 1 98.88 44 TYR B C 1
ATOM 1710 O O . TYR B 1 44 ? -6.176 -14.617 -11.734 1 98.88 44 TYR B O 1
ATOM 1718 N N . VAL B 1 45 ? -4.141 -13.844 -11.195 1 98.75 45 VAL B N 1
ATOM 1719 C CA . VAL B 1 45 ? -4.387 -12.484 -11.664 1 98.75 45 VAL B CA 1
ATOM 1720 C C . VAL B 1 45 ? -3.367 -12.125 -12.742 1 98.75 45 VAL B C 1
ATOM 1722 O O . VAL B 1 45 ? -2.172 -12.375 -12.586 1 98.75 45 VAL B O 1
ATOM 1725 N N . GLN B 1 46 ? -3.855 -11.633 -13.812 1 97.75 46 GLN B N 1
ATOM 1726 C CA . GLN B 1 46 ? -3.023 -11.242 -14.953 1 97.75 46 GLN B CA 1
ATOM 1727 C C . GLN B 1 46 ? -3.162 -9.75 -15.25 1 97.75 46 GLN B C 1
ATOM 1729 O O . GLN B 1 46 ? -4.273 -9.25 -15.414 1 97.75 46 GLN B O 1
ATOM 1734 N N . HIS B 1 47 ? -1.983 -9.039 -15.273 1 97 47 HIS B N 1
ATOM 1735 C CA . HIS B 1 47 ? -1.966 -7.629 -15.641 1 97 47 HIS B CA 1
ATOM 1736 C C . HIS B 1 47 ? -2.051 -7.453 -17.156 1 97 47 HIS B C 1
ATOM 1738 O O . HIS B 1 47 ? -1.248 -8.023 -17.891 1 97 47 HIS B O 1
ATOM 1744 N N . ILE B 1 48 ? -3.023 -6.715 -17.594 1 92.69 48 ILE B N 1
ATOM 1745 C CA . ILE B 1 48 ? -3.176 -6.418 -19.016 1 92.69 48 ILE B CA 1
ATOM 1746 C C . ILE B 1 48 ? -3.359 -4.914 -19.203 1 92.69 48 ILE B C 1
ATOM 1748 O O . ILE B 1 48 ? -4.445 -4.383 -18.984 1 92.69 48 ILE B O 1
ATOM 1752 N N . GLU B 1 49 ? -2.336 -4.277 -19.656 1 78.94 49 GLU B N 1
ATOM 1753 C CA . GLU B 1 49 ? -2.365 -2.824 -19.797 1 78.94 49 GLU B CA 1
ATOM 1754 C C . GLU B 1 49 ? -3.244 -2.4 -20.969 1 78.94 49 GLU B C 1
ATOM 1756 O O . GLU B 1 49 ? -3.945 -1.389 -20.891 1 78.94 49 GLU B O 1
ATOM 1761 N N . ASN B 1 50 ? -3.021 -3.049 -22.078 1 76.75 50 ASN B N 1
ATOM 1762 C CA . ASN B 1 50 ? -3.773 -2.723 -23.297 1 76.75 50 ASN B CA 1
ATOM 1763 C C . ASN B 1 50 ? -4.039 -3.965 -24.141 1 76.75 50 ASN B C 1
ATOM 1765 O O . ASN B 1 50 ? -3.609 -5.062 -23.781 1 76.75 50 ASN B O 1
ATOM 1769 N N . SER B 1 51 ? -4.887 -3.768 -25.031 1 69.62 51 SER B N 1
ATOM 1770 C CA . SER B 1 51 ? -5.34 -4.859 -25.891 1 69.62 51 SER B CA 1
ATOM 1771 C C . SER B 1 51 ? -4.168 -5.559 -26.562 1 69.62 51 SER B C 1
ATOM 1773 O O . SER B 1 51 ? -4.203 -6.77 -26.797 1 69.62 51 SER B O 1
ATOM 1775 N N . GLU B 1 52 ? -3.168 -4.793 -26.875 1 68.25 52 GLU B N 1
ATOM 1776 C CA . GLU B 1 52 ? -2.006 -5.387 -27.531 1 68.25 52 GLU B CA 1
ATOM 1777 C C . GLU B 1 52 ? -1.278 -6.352 -26.609 1 68.25 52 GLU B C 1
ATOM 1779 O O . GLU B 1 52 ? -0.777 -7.387 -27.047 1 68.25 52 GLU B O 1
ATOM 1784 N N . ALA B 1 53 ? -1.326 -6.043 -25.359 1 63.25 53 ALA B N 1
ATOM 1785 C CA . ALA B 1 53 ? -0.716 -6.895 -24.344 1 63.25 53 ALA B CA 1
ATOM 1786 C C . ALA B 1 53 ? -1.394 -8.258 -24.297 1 63.25 53 ALA B C 1
ATOM 1788 O O . ALA B 1 53 ? -0.75 -9.266 -24 1 63.25 53 ALA B O 1
ATOM 1789 N N . GLN B 1 54 ? -2.514 -8.273 -24.734 1 66 54 GLN B N 1
ATOM 1790 C CA . GLN B 1 54 ? -3.283 -9.508 -24.656 1 66 54 GLN B CA 1
ATOM 1791 C C . GLN B 1 54 ? -2.73 -10.562 -25.609 1 66 54 GLN B C 1
ATOM 1793 O O . GLN B 1 54 ? -2.803 -11.766 -25.344 1 66 54 GLN B O 1
ATOM 1798 N N . THR B 1 55 ? -2.133 -10.016 -26.562 1 74.69 55 THR B N 1
ATOM 1799 C CA . THR B 1 55 ? -1.754 -11 -27.562 1 74.69 55 THR B CA 1
ATOM 1800 C C . THR B 1 55 ? -0.253 -11.273 -27.516 1 74.69 55 THR B C 1
ATOM 1802 O O . THR B 1 55 ? 0.232 -12.211 -28.156 1 74.69 55 THR B O 1
ATOM 1805 N N . SER B 1 56 ? 0.326 -10.586 -26.734 1 86.5 56 SER B N 1
ATOM 1806 C CA . SER B 1 56 ? 1.773 -10.742 -26.641 1 86.5 56 SER B CA 1
ATOM 1807 C C . SER B 1 56 ? 2.143 -11.852 -25.656 1 86.5 56 SER B C 1
ATOM 1809 O O . SER B 1 56 ? 1.511 -12 -24.609 1 86.5 56 SER B O 1
ATOM 1811 N N . GLU B 1 57 ? 3.127 -12.664 -26.047 1 90.94 57 GLU B N 1
ATOM 1812 C CA . GLU B 1 57 ? 3.629 -13.734 -25.188 1 90.94 57 GLU B CA 1
ATOM 1813 C C . GLU B 1 57 ? 4.156 -13.188 -23.875 1 90.94 57 GLU B C 1
ATOM 1815 O O . GLU B 1 57 ? 4.016 -13.828 -22.828 1 90.94 57 GLU B O 1
ATOM 1820 N N . ASP B 1 58 ? 4.699 -12.039 -23.938 1 91.31 58 ASP B N 1
ATOM 1821 C CA . ASP B 1 58 ? 5.312 -11.406 -22.781 1 91.31 58 ASP B CA 1
ATOM 1822 C C . ASP B 1 58 ? 4.297 -11.219 -21.656 1 91.31 58 ASP B C 1
ATOM 1824 O O . ASP B 1 58 ? 4.621 -11.391 -20.469 1 91.31 58 ASP B O 1
ATOM 1828 N N . TRP B 1 59 ? 3.107 -10.977 -21.984 1 93.19 59 TRP B N 1
ATOM 1829 C CA . TRP B 1 59 ? 2.102 -10.586 -21 1 93.19 59 TRP B CA 1
ATOM 1830 C C . TRP B 1 59 ? 1.273 -11.789 -20.562 1 93.19 59 TRP B C 1
ATOM 1832 O O . TRP B 1 59 ? 0.436 -11.672 -19.672 1 93.19 59 TRP B O 1
ATOM 1842 N N . GLN B 1 60 ? 1.521 -12.977 -21.125 1 94.81 60 GLN B N 1
ATOM 1843 C CA . GLN B 1 60 ? 0.811 -14.188 -20.734 1 94.81 60 GLN B CA 1
ATOM 1844 C C . GLN B 1 60 ? 1.307 -14.703 -19.391 1 94.81 60 GLN B C 1
ATOM 1846 O O . GLN B 1 60 ? 2.471 -14.508 -19.031 1 94.81 60 GLN B O 1
ATOM 1851 N N . LEU B 1 61 ? 0.358 -15.297 -18.625 1 97.06 61 LEU B N 1
ATOM 1852 C CA . LEU B 1 61 ? 0.79 -16.031 -17.438 1 97.06 61 LEU B CA 1
ATOM 1853 C C . LEU B 1 61 ? 1.797 -17.109 -17.812 1 97.06 61 LEU B C 1
ATOM 1855 O O . LEU B 1 61 ? 1.642 -17.797 -18.828 1 97.06 61 LEU B O 1
ATOM 1859 N N . SER B 1 62 ? 2.799 -17.25 -16.984 1 97.81 62 SER B N 1
ATOM 1860 C CA . SER B 1 62 ? 3.871 -18.188 -17.281 1 97.81 62 SER B CA 1
ATOM 1861 C C . SER B 1 62 ? 3.342 -19.625 -17.375 1 97.81 62 SER B C 1
ATOM 1863 O O . SER B 1 62 ? 2.555 -20.047 -16.547 1 97.81 62 SER B O 1
ATOM 1865 N N . ALA B 1 63 ? 3.799 -20.375 -18.328 1 95.88 63 ALA B N 1
ATOM 1866 C CA . ALA B 1 63 ? 3.426 -21.781 -18.469 1 95.88 63 ALA B CA 1
ATOM 1867 C C . ALA B 1 63 ? 3.965 -22.609 -17.312 1 95.88 63 ALA B C 1
ATOM 1869 O O . ALA B 1 63 ? 3.479 -23.719 -17.062 1 95.88 63 ALA B O 1
ATOM 1870 N N . LEU B 1 64 ? 4.922 -22.078 -16.625 1 97.12 64 LEU B N 1
ATOM 1871 C CA . LEU B 1 64 ? 5.566 -22.797 -15.523 1 97.12 64 LEU B CA 1
ATOM 1872 C C . LEU B 1 64 ? 4.641 -22.891 -14.312 1 97.12 64 LEU B C 1
ATOM 1874 O O . LEU B 1 64 ? 4.891 -23.656 -13.391 1 97.12 64 LEU B O 1
ATOM 1878 N N . LEU B 1 65 ? 3.562 -22.156 -14.367 1 98.19 65 LEU B N 1
ATOM 1879 C CA . LEU B 1 65 ? 2.604 -22.172 -13.273 1 98.19 65 LEU B CA 1
ATOM 1880 C C . LEU B 1 65 ? 1.782 -23.453 -13.297 1 98.19 65 LEU B C 1
ATOM 1882 O O . LEU B 1 65 ? 1.122 -23.797 -12.305 1 98.19 65 LEU B O 1
ATOM 1886 N N . ASN B 1 66 ? 1.766 -24.172 -14.352 1 96.44 66 ASN B N 1
ATOM 1887 C CA . ASN B 1 66 ? 0.979 -25.391 -14.523 1 96.44 66 ASN B CA 1
ATOM 1888 C C . ASN B 1 66 ? -0.477 -25.188 -14.117 1 96.44 66 ASN B C 1
ATOM 1890 O O . ASN B 1 66 ? -1.026 -25.953 -13.328 1 96.44 66 ASN B O 1
ATOM 1894 N N . ARG B 1 67 ? -1.036 -24.094 -14.586 1 97.75 67 ARG B N 1
ATOM 1895 C CA . ARG B 1 67 ? -2.432 -23.781 -14.312 1 97.75 67 ARG B CA 1
ATOM 1896 C C . ARG B 1 67 ? -3.365 -24.828 -14.891 1 97.75 67 ARG B C 1
ATOM 1898 O O . ARG B 1 67 ? -3.146 -25.312 -16 1 97.75 67 ARG B O 1
ATOM 1905 N N . LYS B 1 68 ? -4.352 -25.062 -14.094 1 97.5 68 LYS B N 1
ATOM 1906 C CA . LYS B 1 68 ? -5.379 -25.969 -14.594 1 97.5 68 LYS B CA 1
ATOM 1907 C C . LYS B 1 68 ? -6.523 -25.203 -15.242 1 97.5 68 LYS B C 1
ATOM 1909 O O . LYS B 1 68 ? -6.848 -24.094 -14.836 1 97.5 68 LYS B O 1
ATOM 1914 N N . PRO B 1 69 ? -7.207 -25.828 -16.234 1 95.19 69 PRO B N 1
ATOM 1915 C CA . PRO B 1 69 ? -8.242 -25.141 -17 1 95.19 69 PRO B CA 1
ATOM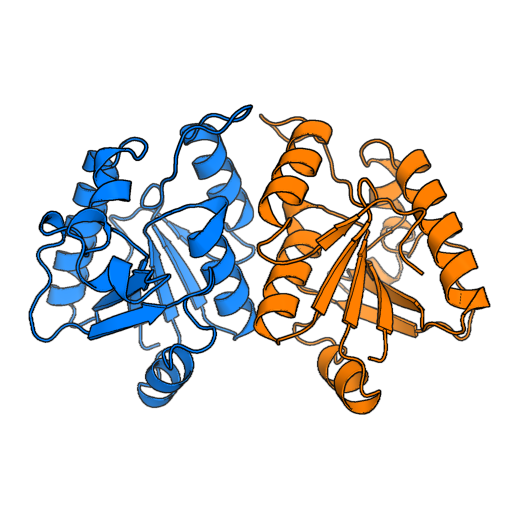 1916 C C . PRO B 1 69 ? -9.375 -24.609 -16.125 1 95.19 69 PRO B C 1
ATOM 1918 O O . PRO B 1 69 ? -9.953 -23.562 -16.422 1 95.19 69 PRO B O 1
ATOM 1921 N N . ALA B 1 70 ? -9.664 -25.25 -15.062 1 95.44 70 ALA B N 1
ATOM 1922 C CA . ALA B 1 70 ? -10.805 -24.891 -14.227 1 95.44 70 ALA B CA 1
ATOM 1923 C C . ALA B 1 70 ? -10.438 -23.766 -13.25 1 95.44 70 ALA B C 1
ATOM 1925 O O . ALA B 1 70 ? -11.312 -23.172 -12.633 1 95.44 70 ALA B O 1
ATOM 1926 N N . GLU B 1 71 ? -9.18 -23.531 -13.102 1 98.06 71 GLU B N 1
ATOM 1927 C CA . GLU B 1 71 ? -8.742 -22.5 -12.172 1 98.06 71 GLU B CA 1
ATOM 1928 C C . GLU B 1 71 ? -8.953 -21.094 -12.75 1 98.06 71 GLU B C 1
ATOM 1930 O O . GLU B 1 71 ? -8.625 -20.859 -13.914 1 98.06 71 GLU B O 1
ATOM 1935 N N . LYS B 1 72 ? -9.43 -20.172 -11.992 1 98.06 72 LYS B N 1
ATOM 1936 C CA . LYS B 1 72 ? -9.898 -18.875 -12.469 1 98.06 72 LYS B CA 1
ATOM 1937 C C . LYS B 1 72 ? -8.727 -17.922 -12.695 1 98.06 72 LYS B C 1
ATOM 1939 O O . LYS B 1 72 ? -7.754 -17.938 -11.945 1 98.06 72 LYS B O 1
ATOM 1944 N N . VAL B 1 73 ? -8.961 -17.141 -13.711 1 98.25 73 VAL B N 1
ATOM 1945 C CA . VAL B 1 73 ? -8.039 -16.047 -14.023 1 98.25 73 VAL B CA 1
ATOM 1946 C C . VAL B 1 73 ? -8.805 -14.719 -14.047 1 98.25 73 VAL B C 1
ATOM 1948 O O . VAL B 1 73 ? -9.828 -14.602 -14.719 1 98.25 73 VAL B O 1
ATOM 1951 N N . PHE B 1 74 ? -8.352 -13.766 -13.281 1 98.25 74 PHE B N 1
ATOM 1952 C CA . PHE B 1 74 ? -8.859 -12.398 -13.344 1 98.25 74 PHE B CA 1
ATOM 1953 C C . PHE B 1 74 ? -7.836 -11.477 -14.008 1 98.25 74 PHE B C 1
ATOM 1955 O O . PHE B 1 74 ? -6.633 -11.602 -13.766 1 98.25 74 PHE B O 1
ATOM 1962 N N . GLN B 1 75 ? -8.305 -10.617 -14.82 1 96.75 75 GLN B N 1
ATOM 1963 C CA . GLN B 1 75 ? -7.434 -9.633 -15.461 1 96.75 75 GLN B CA 1
ATOM 1964 C C . GLN B 1 75 ? -7.574 -8.266 -14.797 1 96.75 75 GLN B C 1
ATOM 1966 O O . GLN B 1 75 ? -8.648 -7.914 -14.312 1 96.75 75 GLN B O 1
ATOM 1971 N N . LYS B 1 76 ? -6.48 -7.57 -14.82 1 97.06 76 LYS B N 1
ATOM 1972 C CA . LYS B 1 76 ? -6.492 -6.242 -14.211 1 97.06 76 LYS B CA 1
ATOM 1973 C C . LYS B 1 76 ? -5.695 -5.246 -15.047 1 97.06 76 LYS B C 1
ATOM 1975 O O . LYS B 1 76 ? -4.793 -5.633 -15.789 1 97.06 76 LYS B O 1
ATOM 1980 N N . LYS B 1 77 ? -5.988 -3.947 -14.812 1 95.88 77 LYS B N 1
ATOM 1981 C CA . LYS B 1 77 ? -5.285 -2.842 -15.453 1 95.88 77 LYS B CA 1
ATOM 1982 C C . LYS B 1 77 ? -4.43 -2.076 -14.453 1 95.88 77 LYS B C 1
ATOM 1984 O O . LYS B 1 77 ? -3.41 -1.486 -14.82 1 95.88 77 LYS B O 1
ATOM 1989 N N . TYR B 1 78 ? -4.797 -2.039 -13.195 1 97.38 78 TYR B N 1
ATOM 1990 C CA . TYR B 1 78 ? -4.117 -1.288 -12.141 1 97.38 78 TYR B CA 1
ATOM 1991 C C . TYR B 1 78 ? -3.359 -2.221 -11.211 1 97.38 78 TYR B C 1
ATOM 1993 O O . TYR B 1 78 ? -3.457 -3.445 -11.328 1 97.38 78 TYR B O 1
ATOM 2001 N N . ASN B 1 79 ? -2.631 -1.63 -10.289 1 98.44 79 ASN B N 1
ATOM 2002 C CA . ASN B 1 79 ? -1.773 -2.432 -9.422 1 98.44 79 ASN B CA 1
ATOM 2003 C C . ASN B 1 79 ? -2.592 -3.287 -8.461 1 98.44 79 ASN B C 1
ATOM 2005 O O . ASN B 1 79 ? -2.176 -4.387 -8.086 1 98.44 79 ASN B O 1
ATOM 2009 N N . SER B 1 80 ? -3.754 -2.895 -8.047 1 98.81 80 SER B N 1
ATOM 2010 C CA . SER B 1 80 ? -4.613 -3.652 -7.145 1 98.81 80 SER B CA 1
ATOM 2011 C C . SER B 1 80 ? -5.336 -4.777 -7.883 1 98.81 80 SER B C 1
ATOM 2013 O O . SER B 1 80 ? -5.914 -4.555 -8.945 1 98.81 80 SER B O 1
ATOM 2015 N N . ILE B 1 81 ? -5.375 -5.91 -7.227 1 98.88 81 ILE B N 1
ATOM 2016 C CA . ILE B 1 81 ? -6.051 -7.043 -7.852 1 98.88 81 ILE B CA 1
ATOM 2017 C C . ILE B 1 81 ? -7.562 -6.859 -7.762 1 98.88 81 ILE B C 1
ATOM 2019 O O . ILE B 1 81 ? -8.32 -7.574 -8.414 1 98.88 81 ILE B O 1
ATOM 2023 N N . PHE B 1 82 ? -7.984 -5.852 -7.066 1 98.94 82 PHE B N 1
ATOM 2024 C CA . PHE B 1 82 ? -9.406 -5.676 -6.809 1 98.94 82 PHE B CA 1
ATOM 2025 C C . PHE B 1 82 ? -9.992 -4.594 -7.707 1 98.94 82 PHE B C 1
ATOM 2027 O O . PHE B 1 82 ? -11.188 -4.605 -8 1 98.94 82 PHE B O 1
ATOM 2034 N N . LYS B 1 83 ? -9.203 -3.619 -8.078 1 98.5 83 LYS B N 1
ATOM 2035 C CA . LYS B 1 83 ? -9.75 -2.424 -8.719 1 98.5 83 LYS B CA 1
ATOM 2036 C C . LYS B 1 83 ? -10.297 -2.746 -10.102 1 98.5 83 LYS B C 1
ATOM 2038 O O . LYS B 1 83 ? -9.531 -3.029 -11.031 1 98.5 83 LYS B O 1
ATOM 2043 N N . GLU B 1 84 ? -11.602 -2.695 -10.242 1 97.81 84 GLU B N 1
ATOM 2044 C CA . GLU B 1 84 ? -12.312 -2.881 -11.508 1 97.81 84 GLU B CA 1
ATOM 2045 C C . GLU B 1 84 ? -12.062 -4.273 -12.078 1 97.81 84 GLU B C 1
ATOM 2047 O O . GLU B 1 84 ? -11.867 -4.422 -13.289 1 97.81 84 GLU B O 1
ATOM 2052 N N . THR B 1 85 ? -12.016 -5.324 -11.281 1 98.12 85 THR B N 1
ATOM 2053 C CA . THR B 1 85 ? -11.68 -6.656 -11.766 1 98.12 85 THR B CA 1
ATOM 2054 C C . THR B 1 85 ? -12.828 -7.629 -11.516 1 98.12 85 THR B C 1
ATOM 2056 O O . THR B 1 85 ? -12.875 -8.711 -12.102 1 98.12 85 THR B O 1
ATOM 2059 N N . GLY B 1 86 ? -13.711 -7.336 -10.594 1 98.5 86 GLY B N 1
ATOM 2060 C CA . GLY B 1 86 ? -14.781 -8.242 -10.195 1 98.5 86 GLY B CA 1
ATOM 2061 C C . GLY B 1 86 ? -14.336 -9.281 -9.18 1 98.5 86 GLY B C 1
ATOM 2062 O O . GLY B 1 86 ? -15.141 -10.086 -8.711 1 98.5 86 GLY B O 1
ATOM 2063 N N . LEU B 1 87 ? -13.078 -9.25 -8.773 1 98.88 87 LEU B N 1
ATOM 2064 C CA . LEU B 1 87 ? -12.539 -10.25 -7.863 1 98.88 87 LEU B CA 1
ATOM 2065 C C . LEU B 1 87 ? -13.203 -10.172 -6.496 1 98.88 87 LEU B C 1
ATOM 2067 O O . LEU B 1 87 ? -13.562 -11.195 -5.91 1 98.88 87 LEU B O 1
ATOM 2071 N N . LYS B 1 88 ? -13.32 -8.93 -5.977 1 98.75 88 LYS B N 1
ATOM 2072 C CA . LYS B 1 88 ? -13.93 -8.773 -4.66 1 98.75 88 LYS B CA 1
ATOM 2073 C C . LYS B 1 88 ? -15.344 -9.359 -4.637 1 98.75 88 LYS B C 1
ATOM 2075 O O . LYS B 1 88 ? -15.711 -10.062 -3.691 1 98.75 88 LYS B O 1
ATOM 2080 N N . GLU B 1 89 ? -16.094 -9.055 -5.648 1 98.62 89 GLU B N 1
ATOM 2081 C CA . GLU B 1 89 ? -17.453 -9.586 -5.75 1 98.62 89 GLU B CA 1
ATOM 2082 C C . GLU B 1 89 ? -17.438 -11.109 -5.785 1 98.62 89 GLU B C 1
ATOM 2084 O O . GLU B 1 89 ? -18.266 -11.75 -5.133 1 98.62 89 GLU B O 1
ATOM 2089 N N . TYR B 1 90 ? -16.578 -11.641 -6.566 1 98.81 90 TYR B N 1
ATOM 2090 C CA . TYR B 1 90 ? -16.453 -13.086 -6.676 1 98.81 90 TYR B CA 1
ATOM 2091 C C . TYR B 1 90 ? -16.125 -13.711 -5.324 1 98.81 90 TYR B C 1
ATOM 2093 O O . TYR B 1 90 ? -16.781 -14.664 -4.895 1 98.81 90 TYR B O 1
ATOM 2101 N N . LEU B 1 91 ? -15.102 -13.141 -4.605 1 98.81 91 LEU B N 1
ATOM 2102 C CA . LEU B 1 91 ? -14.688 -13.672 -3.311 1 98.81 91 LEU B CA 1
ATOM 2103 C C . LEU B 1 91 ? -15.82 -13.586 -2.295 1 98.81 91 LEU B C 1
ATOM 2105 O O . LEU B 1 91 ? -16.031 -14.523 -1.521 1 98.81 91 LEU B O 1
ATOM 2109 N N . ASP B 1 92 ? -16.547 -12.477 -2.324 1 98.31 92 ASP B N 1
ATOM 2110 C CA . ASP B 1 92 ? -17.688 -12.305 -1.434 1 98.31 92 ASP B CA 1
ATOM 2111 C C . ASP B 1 92 ? -18.75 -13.367 -1.7 1 98.31 92 ASP B C 1
ATOM 2113 O O . ASP B 1 92 ? -19.266 -13.984 -0.766 1 98.31 92 ASP B O 1
ATOM 2117 N N . LYS B 1 93 ? -19.031 -13.547 -2.92 1 98.38 93 LYS B N 1
ATOM 2118 C CA . LYS B 1 93 ? -20.047 -14.523 -3.312 1 98.38 93 LYS B CA 1
ATOM 2119 C C . LYS B 1 93 ? -19.641 -15.93 -2.871 1 98.38 93 LYS B C 1
ATOM 2121 O O . LYS B 1 93 ? -20.5 -16.734 -2.496 1 98.38 93 LYS B O 1
ATOM 2126 N N . GLN B 1 94 ? -18.344 -16.188 -2.893 1 98.19 94 GLN B N 1
ATOM 2127 C CA . GLN B 1 94 ? -17.828 -17.5 -2.533 1 98.19 94 GLN B CA 1
ATOM 2128 C C . GLN B 1 94 ? -17.672 -17.641 -1.022 1 98.19 94 GLN B C 1
ATOM 2130 O O . GLN B 1 94 ? -17.359 -18.719 -0.522 1 98.19 94 GLN B O 1
ATOM 2135 N N . GLY B 1 95 ? -17.906 -16.547 -0.318 1 98.38 95 GLY B N 1
ATOM 2136 C CA . GLY B 1 95 ? -17.75 -16.562 1.127 1 98.38 95 GLY B CA 1
ATOM 2137 C C . GLY B 1 95 ? -16.297 -16.688 1.566 1 98.38 95 GLY B C 1
ATOM 2138 O O . GLY B 1 95 ? -16.016 -17.203 2.646 1 98.38 95 GLY B O 1
ATOM 2139 N N . ILE B 1 96 ? -15.414 -16.312 0.72 1 98.69 96 ILE B N 1
ATOM 2140 C CA . ILE B 1 96 ? -13.992 -16.391 1.027 1 98.69 96 ILE B CA 1
ATOM 2141 C C . ILE B 1 96 ? -13.586 -15.203 1.89 1 98.69 96 ILE B C 1
ATOM 2143 O O . ILE B 1 96 ? -13.828 -14.055 1.523 1 98.69 96 ILE B O 1
ATOM 2147 N N . GLU B 1 97 ? -12.852 -15.523 3.016 1 98.56 97 GLU B N 1
ATOM 2148 C CA . GLU B 1 97 ? -12.492 -14.469 3.963 1 98.56 97 GLU B CA 1
ATOM 2149 C C . GLU B 1 97 ? -10.992 -14.453 4.234 1 98.56 97 GLU B C 1
ATOM 2151 O O . GLU B 1 97 ? -10.477 -13.547 4.891 1 98.56 97 GLU B O 1
ATOM 2156 N N . LYS B 1 98 ? -10.289 -15.453 3.832 1 98.81 98 LYS B N 1
ATOM 2157 C CA . LYS B 1 98 ? -8.844 -15.578 4 1 98.81 98 LYS B CA 1
ATOM 2158 C C . LYS B 1 98 ? -8.141 -15.727 2.654 1 98.81 98 LYS B C 1
ATOM 2160 O O . LYS B 1 98 ? -8.602 -16.469 1.782 1 98.81 98 LYS B O 1
ATOM 2165 N N . LEU B 1 99 ? -7.055 -14.977 2.461 1 98.94 99 LEU B N 1
ATOM 2166 C CA . LEU B 1 99 ? -6.301 -15.016 1.213 1 98.94 99 LEU B CA 1
ATOM 2167 C C . LEU B 1 99 ? -4.832 -15.336 1.475 1 98.94 99 LEU B C 1
ATOM 2169 O O . LEU B 1 99 ? -4.23 -14.805 2.406 1 98.94 99 LEU B O 1
ATOM 2173 N N . VAL B 1 100 ? -4.281 -16.219 0.749 1 98.94 100 VAL B N 1
ATOM 2174 C CA . VAL B 1 100 ? -2.844 -16.438 0.618 1 98.94 100 VAL B CA 1
ATOM 2175 C C . VAL B 1 100 ? -2.34 -15.789 -0.672 1 98.94 100 VAL B C 1
ATOM 2177 O O . VAL B 1 100 ? -2.77 -16.156 -1.768 1 98.94 100 VAL B O 1
ATOM 2180 N N . LEU B 1 101 ? -1.467 -14.82 -0.534 1 98.94 101 LEU B N 1
ATOM 2181 C CA . LEU B 1 101 ? -1.059 -14.023 -1.686 1 98.94 101 LEU B CA 1
ATOM 2182 C C . LEU B 1 101 ? 0.42 -14.234 -1.996 1 98.94 101 LEU B C 1
ATOM 2184 O O . LEU B 1 101 ? 1.246 -14.305 -1.084 1 98.94 101 LEU B O 1
ATOM 2188 N N . CYS B 1 102 ? 0.755 -14.344 -3.234 1 98.94 102 CYS B N 1
ATOM 2189 C CA . CYS B 1 102 ? 2.131 -14.406 -3.715 1 98.94 102 CYS B CA 1
ATOM 2190 C C . CYS B 1 102 ? 2.242 -13.836 -5.125 1 98.94 102 CYS B C 1
ATOM 2192 O O . CYS B 1 102 ? 1.233 -13.477 -5.734 1 98.94 102 CYS B O 1
ATOM 2194 N N . GLY B 1 103 ? 3.475 -13.688 -5.566 1 98.88 103 GLY B N 1
ATOM 2195 C CA . GLY B 1 103 ? 3.645 -13.297 -6.953 1 98.88 103 GLY B CA 1
ATOM 2196 C C . GLY B 1 103 ? 4.516 -12.062 -7.125 1 98.88 103 GLY B C 1
ATOM 2197 O O . GLY B 1 103 ? 5.559 -11.938 -6.477 1 98.88 103 GLY B O 1
ATOM 2198 N N . MET B 1 104 ? 4.164 -11.242 -8.148 1 98.62 104 MET B N 1
ATOM 2199 C CA . MET B 1 104 ? 5.008 -10.133 -8.586 1 98.62 104 MET B CA 1
ATOM 2200 C C . MET B 1 104 ? 4.16 -8.914 -8.93 1 98.62 104 MET B C 1
ATOM 2202 O O . MET B 1 104 ? 3.004 -9.047 -9.328 1 98.62 104 MET B O 1
ATOM 2206 N N . GLN B 1 105 ? 4.773 -7.715 -8.969 1 98.62 105 GLN B N 1
ATOM 2207 C CA . GLN B 1 105 ? 6.02 -7.336 -8.32 1 98.62 105 GLN B CA 1
ATOM 2208 C C . GLN B 1 105 ? 5.781 -6.922 -6.871 1 98.62 105 GLN B C 1
ATOM 2210 O O . GLN B 1 105 ? 4.738 -6.355 -6.547 1 98.62 105 GLN B O 1
ATOM 2215 N N . THR B 1 106 ? 6.75 -7.07 -6.004 1 98.88 106 THR B N 1
ATOM 2216 C CA . THR B 1 106 ? 6.625 -6.957 -4.555 1 98.88 106 THR B CA 1
ATOM 2217 C C . THR B 1 106 ? 6.105 -5.574 -4.164 1 98.88 106 THR B C 1
ATOM 2219 O O . THR B 1 106 ? 5.035 -5.457 -3.566 1 98.88 106 THR B O 1
ATOM 2222 N N . GLU B 1 107 ? 6.75 -4.469 -4.59 1 98.62 107 GLU B N 1
ATOM 2223 C CA . GLU B 1 107 ? 6.473 -3.123 -4.102 1 98.62 107 GLU B CA 1
ATOM 2224 C C . GLU B 1 107 ? 5.305 -2.494 -4.855 1 98.62 107 GLU B C 1
ATOM 2226 O O . GLU B 1 107 ? 4.781 -1.454 -4.449 1 98.62 107 GLU B O 1
ATOM 2231 N N . TYR B 1 108 ? 4.848 -3.105 -5.965 1 98.44 108 TYR B N 1
ATOM 2232 C CA . TYR B 1 108 ? 3.773 -2.568 -6.793 1 98.44 108 TYR B CA 1
ATOM 2233 C C . TYR B 1 108 ? 2.484 -3.357 -6.59 1 98.44 108 TYR B C 1
ATOM 2235 O O . TYR B 1 108 ? 1.854 -3.27 -5.535 1 98.44 108 TYR B O 1
ATOM 2243 N N . CYS B 1 109 ? 2.277 -4.344 -7.426 1 98.81 109 CYS B N 1
ATOM 2244 C CA . CYS B 1 109 ? 0.983 -5.016 -7.438 1 98.81 109 CYS B CA 1
ATOM 2245 C C . CYS B 1 109 ? 0.789 -5.848 -6.176 1 98.81 109 CYS B C 1
ATOM 2247 O O . CYS B 1 109 ? -0.318 -5.926 -5.645 1 98.81 109 CYS B O 1
ATOM 2249 N N . VAL B 1 110 ? 1.824 -6.527 -5.652 1 98.94 110 VAL B N 1
ATOM 2250 C CA . VAL B 1 110 ? 1.667 -7.379 -4.477 1 98.94 110 VAL B CA 1
ATOM 2251 C C . VAL B 1 110 ? 1.354 -6.52 -3.254 1 98.94 110 VAL B C 1
ATOM 2253 O O . VAL B 1 110 ? 0.341 -6.727 -2.582 1 98.94 110 VAL B O 1
ATOM 2256 N N . ASP B 1 111 ? 2.189 -5.555 -3.004 1 98.94 111 ASP B N 1
ATOM 2257 C CA . ASP B 1 111 ? 1.984 -4.695 -1.841 1 98.94 111 ASP B CA 1
ATOM 2258 C C . ASP B 1 111 ? 0.623 -4.008 -1.896 1 98.94 111 ASP B C 1
ATOM 2260 O O . ASP B 1 111 ? -0.096 -3.959 -0.896 1 98.94 111 ASP B O 1
ATOM 2264 N N . THR B 1 112 ? 0.273 -3.42 -3.076 1 98.94 112 THR B N 1
ATOM 2265 C CA . THR B 1 112 ? -1.015 -2.752 -3.227 1 98.94 112 THR B CA 1
ATOM 2266 C C . THR B 1 112 ? -2.16 -3.707 -2.908 1 98.94 112 THR B C 1
ATOM 2268 O O . THR B 1 112 ? -3.092 -3.348 -2.184 1 98.94 112 THR B O 1
ATOM 2271 N N . SER B 1 113 ? -2.068 -4.898 -3.383 1 98.94 113 SER B N 1
ATOM 2272 C CA . SER B 1 113 ? -3.119 -5.891 -3.193 1 98.94 113 SER B CA 1
ATOM 2273 C C . SER B 1 113 ? -3.213 -6.324 -1.733 1 98.94 113 SER B C 1
ATOM 2275 O O . SER B 1 113 ? -4.312 -6.523 -1.209 1 98.94 113 SER B O 1
ATOM 2277 N N . VAL B 1 114 ? -2.072 -6.48 -1.056 1 98.94 114 VAL B N 1
ATOM 2278 C CA . VAL B 1 114 ? -2.051 -6.828 0.361 1 98.94 114 VAL B CA 1
ATOM 2279 C C . VAL B 1 114 ? -2.752 -5.738 1.171 1 98.94 114 VAL B C 1
ATOM 2281 O O . VAL B 1 114 ? -3.645 -6.027 1.971 1 98.94 114 VAL B O 1
ATOM 2284 N N . LYS B 1 115 ? -2.471 -4.527 0.921 1 98.94 115 LYS B N 1
ATOM 2285 C CA . LYS B 1 115 ? -2.979 -3.418 1.723 1 98.94 115 LYS B CA 1
ATOM 2286 C C . LYS B 1 115 ? -4.457 -3.168 1.438 1 98.94 115 LYS B C 1
ATOM 2288 O O . LYS B 1 115 ? -5.23 -2.889 2.355 1 98.94 115 LYS B O 1
ATOM 2293 N N . VAL B 1 116 ? -4.871 -3.297 0.188 1 98.94 116 VAL B N 1
ATOM 2294 C CA . VAL B 1 116 ? -6.277 -3.135 -0.164 1 98.94 116 VAL B CA 1
ATOM 2295 C C . VAL B 1 116 ? -7.086 -4.297 0.404 1 98.94 116 VAL B C 1
ATOM 2297 O O . VAL B 1 116 ? -8.195 -4.098 0.917 1 98.94 116 VAL B O 1
ATOM 2300 N N . ALA B 1 117 ? -6.52 -5.496 0.323 1 98.94 117 ALA B N 1
ATOM 2301 C CA . ALA B 1 117 ? -7.199 -6.648 0.915 1 98.94 117 ALA B CA 1
ATOM 2302 C C . ALA B 1 117 ? -7.379 -6.465 2.42 1 98.94 117 ALA B C 1
ATOM 2304 O O . ALA B 1 117 ? -8.43 -6.793 2.971 1 98.94 117 ALA B O 1
ATOM 2305 N N . PHE B 1 118 ? -6.352 -5.996 3.057 1 98.94 118 PHE B N 1
ATOM 2306 C CA . PHE B 1 118 ? -6.438 -5.715 4.484 1 98.94 118 PHE B CA 1
ATOM 2307 C C . PHE B 1 118 ? -7.535 -4.695 4.77 1 98.94 118 PHE B C 1
ATOM 2309 O O . PHE B 1 118 ? -8.328 -4.871 5.695 1 98.94 118 PHE B O 1
ATOM 2316 N N . GLU B 1 119 ? -7.598 -3.646 3.949 1 98.81 119 GLU B N 1
ATOM 2317 C CA . GLU B 1 119 ? -8.633 -2.619 4.062 1 98.81 119 GLU B CA 1
ATOM 2318 C C . GLU B 1 119 ? -10.031 -3.23 3.977 1 98.81 119 GLU B C 1
ATOM 2320 O O . GLU B 1 119 ? -10.93 -2.834 4.715 1 98.81 119 GLU B O 1
ATOM 2325 N N . TYR B 1 120 ? -10.141 -4.23 3.137 1 98.69 120 TYR B N 1
ATOM 2326 C CA . TYR B 1 120 ? -11.438 -4.859 2.902 1 98.69 120 TYR B CA 1
ATOM 2327 C C . TYR B 1 120 ? -11.766 -5.863 4 1 98.69 120 TYR B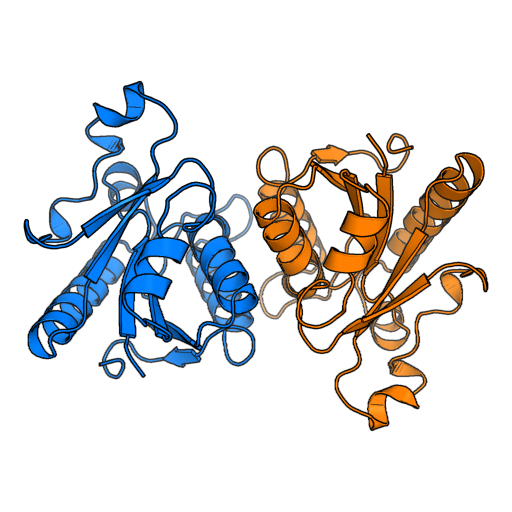 C 1
ATOM 2329 O O . TYR B 1 120 ? -12.859 -6.434 4.027 1 98.69 120 TYR B O 1
ATOM 2337 N N . GLY B 1 121 ? -10.82 -6.172 4.887 1 98.44 121 GLY B N 1
ATOM 2338 C CA . GLY B 1 121 ? -11.117 -6.969 6.066 1 98.44 121 GLY B CA 1
ATOM 2339 C C . GLY B 1 121 ? -10.734 -8.43 5.914 1 98.44 121 GLY B C 1
ATOM 2340 O O . GLY B 1 121 ? -11.117 -9.266 6.734 1 98.44 121 GLY B O 1
ATOM 2341 N N . TYR B 1 122 ? -9.953 -8.797 4.898 1 98.81 122 TYR B N 1
ATOM 2342 C CA . TYR B 1 122 ? -9.508 -10.172 4.727 1 98.81 122 TYR B CA 1
ATOM 2343 C C . TYR B 1 122 ? -8.422 -10.523 5.738 1 98.81 122 TYR B C 1
ATOM 2345 O O . TYR B 1 122 ? -7.617 -9.664 6.117 1 98.81 122 TYR B O 1
ATOM 2353 N N . GLN B 1 123 ? -8.445 -11.758 6.164 1 98.75 123 GLN B N 1
ATOM 2354 C CA . GLN B 1 123 ? -7.254 -12.312 6.789 1 98.75 123 GLN B CA 1
ATOM 2355 C C . GLN B 1 123 ? -6.215 -12.703 5.746 1 98.75 123 GLN B C 1
ATOM 2357 O O . GLN B 1 123 ? -6.539 -13.344 4.746 1 98.75 123 GLN B O 1
ATOM 2362 N N . LEU B 1 124 ? -5 -12.32 5.98 1 98.94 124 LEU B N 1
ATOM 2363 C CA . LEU B 1 124 ? -4.027 -12.453 4.902 1 98.94 124 LEU B CA 1
ATOM 2364 C C . LEU B 1 124 ? -2.809 -13.242 5.367 1 98.94 124 LEU B C 1
ATOM 2366 O O . LEU B 1 124 ? -2.332 -13.055 6.488 1 98.94 124 LEU B O 1
ATOM 2370 N N . ILE B 1 125 ? -2.328 -14.078 4.488 1 98.94 125 ILE B N 1
ATOM 2371 C CA . ILE B 1 125 ? -1.044 -14.758 4.629 1 98.94 125 ILE B CA 1
ATOM 2372 C C . ILE B 1 125 ? -0.184 -14.5 3.396 1 98.94 125 ILE B C 1
ATOM 2374 O O . ILE B 1 125 ? -0.676 -14.555 2.266 1 98.94 125 ILE B O 1
ATOM 2378 N N . VAL B 1 126 ? 1.027 -14.156 3.637 1 98.94 126 VAL B N 1
ATOM 2379 C CA . VAL B 1 126 ? 2.043 -14.109 2.59 1 98.94 126 VAL B CA 1
ATOM 2380 C C . VAL B 1 126 ? 3.131 -15.141 2.877 1 98.94 126 VAL B C 1
ATOM 2382 O O . VAL B 1 126 ? 3.846 -15.031 3.875 1 98.94 126 VAL B O 1
ATOM 2385 N N . PRO B 1 127 ? 3.209 -16.172 2.072 1 98.94 127 PRO B N 1
ATOM 2386 C CA . PRO B 1 127 ? 4.309 -17.125 2.281 1 98.94 127 PRO B CA 1
ATOM 2387 C C . PRO B 1 127 ? 5.68 -16.469 2.109 1 98.94 127 PRO B C 1
ATOM 2389 O O . PRO B 1 127 ? 5.945 -15.828 1.089 1 98.94 127 PRO B O 1
ATOM 2392 N N . GLU B 1 128 ? 6.504 -16.656 3.072 1 98.62 128 GLU B N 1
ATOM 2393 C CA . GLU B 1 128 ? 7.832 -16.062 3.062 1 98.62 128 GLU B CA 1
ATOM 2394 C C . GLU B 1 128 ? 8.609 -16.453 1.814 1 98.62 128 GLU B C 1
ATOM 2396 O O . GLU B 1 128 ? 8.68 -17.641 1.467 1 98.62 128 GLU B O 1
ATOM 2401 N N . GLY B 1 129 ? 9.133 -15.469 1.15 1 98.5 129 GLY B N 1
ATOM 2402 C CA . GLY B 1 129 ? 9.953 -15.711 -0.022 1 98.5 129 GLY B CA 1
ATOM 2403 C C . GLY B 1 129 ? 9.148 -16.016 -1.268 1 98.5 129 GLY B C 1
ATOM 2404 O O . GLY B 1 129 ? 9.703 -16.391 -2.305 1 98.5 129 GLY B O 1
ATOM 2405 N N . ALA B 1 130 ? 7.824 -15.891 -1.219 1 98.88 130 ALA B N 1
ATOM 2406 C CA . ALA B 1 130 ? 6.984 -16.203 -2.371 1 98.88 130 ALA B CA 1
ATOM 2407 C C . ALA B 1 130 ? 6.551 -14.938 -3.098 1 98.88 130 ALA B C 1
ATOM 2409 O O . ALA B 1 130 ? 5.488 -14.898 -3.723 1 98.88 130 ALA B O 1
ATOM 2410 N N . VAL B 1 131 ? 7.285 -13.859 -2.943 1 98.94 131 VAL B N 1
ATOM 2411 C CA . VAL B 1 131 ? 7.156 -12.625 -3.717 1 98.94 131 VAL B CA 1
ATOM 2412 C C . VAL B 1 131 ? 8.523 -12.195 -4.238 1 98.94 131 VAL B C 1
ATOM 2414 O O . VAL B 1 131 ? 9.555 -12.523 -3.641 1 98.94 131 VAL B O 1
ATOM 2417 N N . THR B 1 132 ? 8.5 -11.547 -5.367 1 98.88 132 THR B N 1
ATOM 2418 C CA . THR B 1 132 ? 9.773 -11.039 -5.863 1 98.88 132 THR B CA 1
ATOM 2419 C C . THR B 1 132 ? 9.555 -9.828 -6.77 1 98.88 132 THR B C 1
ATOM 2421 O O . THR B 1 132 ? 8.414 -9.43 -7.012 1 98.88 132 THR B O 1
ATOM 2424 N N . THR B 1 133 ? 10.633 -9.219 -7.102 1 98.75 133 THR B N 1
ATOM 2425 C CA . THR B 1 133 ? 10.68 -8.031 -7.945 1 98.75 133 THR B CA 1
ATOM 2426 C C . THR B 1 133 ? 12.031 -7.914 -8.641 1 98.75 133 THR B C 1
ATOM 2428 O O . THR B 1 133 ? 12.68 -8.922 -8.922 1 98.75 133 THR B O 1
ATOM 2431 N N . PHE B 1 134 ? 12.344 -6.758 -9.078 1 98.38 134 PHE B N 1
ATOM 2432 C CA . PHE B 1 134 ? 13.586 -6.461 -9.781 1 98.38 134 PHE B CA 1
ATOM 2433 C C . PHE B 1 134 ? 14.484 -5.57 -8.93 1 98.38 134 PHE B C 1
ATOM 2435 O O . PHE B 1 134 ? 14.031 -4.953 -7.969 1 98.38 134 PHE B O 1
ATOM 2442 N N . ASP B 1 135 ? 15.781 -5.633 -9.34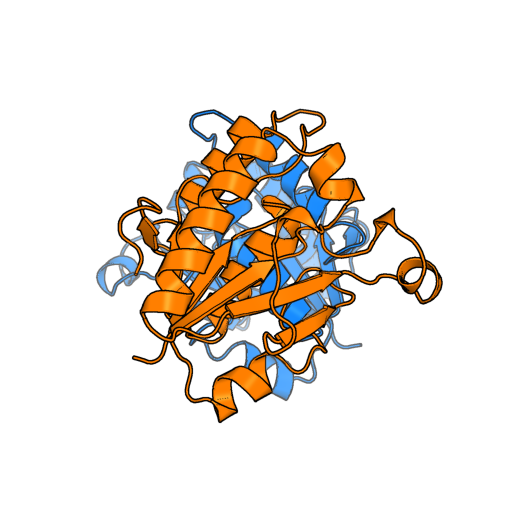4 1 97.38 135 ASP B N 1
ATOM 2443 C CA . ASP B 1 135 ? 16.672 -4.648 -8.734 1 97.38 135 ASP B CA 1
ATOM 2444 C C . ASP B 1 135 ? 16.219 -3.227 -9.039 1 97.38 135 ASP B C 1
ATOM 2446 O O . ASP B 1 135 ? 15.945 -2.893 -10.195 1 97.38 135 ASP B O 1
ATOM 2450 N N . GLY B 1 136 ? 16.094 -2.445 -7.961 1 93.44 136 GLY B N 1
ATOM 2451 C CA . GLY B 1 136 ? 15.836 -1.03 -8.18 1 93.44 136 GLY B CA 1
ATOM 2452 C C . GLY B 1 136 ? 17.094 -0.234 -8.477 1 93.44 136 GLY B C 1
ATOM 245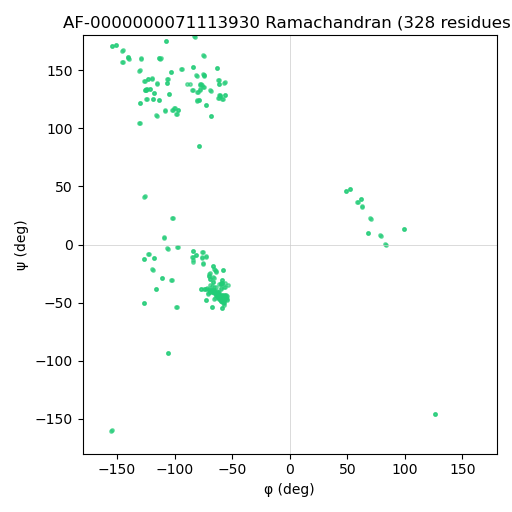3 O O . GLY B 1 136 ? 18.188 -0.801 -8.594 1 93.44 136 GLY B O 1
ATOM 2454 N N . ASP B 1 137 ? 16.875 1.046 -8.703 1 91.31 137 ASP B N 1
ATOM 2455 C CA . ASP B 1 137 ? 18.031 1.905 -8.984 1 91.31 137 ASP B CA 1
ATOM 2456 C C . ASP B 1 137 ? 18.969 1.962 -7.785 1 91.31 137 ASP B C 1
ATOM 2458 O O . ASP B 1 137 ? 20.188 1.897 -7.945 1 91.31 137 ASP B O 1
ATOM 2462 N N . ASP B 1 138 ? 18.375 2.039 -6.586 1 92.44 138 ASP B N 1
ATOM 2463 C CA . ASP B 1 138 ? 19.203 2.273 -5.406 1 92.44 138 ASP B CA 1
ATOM 2464 C C . ASP B 1 138 ? 19.016 1.161 -4.375 1 92.44 138 ASP B C 1
ATOM 2466 O O . ASP B 1 138 ? 19.703 1.14 -3.348 1 92.44 138 ASP B O 1
ATOM 2470 N N . ILE B 1 139 ? 18.062 0.283 -4.602 1 96.94 139 ILE B N 1
ATOM 2471 C CA . ILE B 1 139 ? 17.75 -0.774 -3.643 1 96.94 139 ILE B CA 1
ATOM 2472 C C . ILE B 1 139 ? 17.703 -2.121 -4.359 1 96.94 139 ILE B C 1
ATOM 2474 O O . ILE B 1 139 ? 16.906 -2.311 -5.285 1 96.94 139 ILE B O 1
ATOM 2478 N N . PRO B 1 140 ? 18.547 -3.127 -3.951 1 97.69 140 PRO B N 1
ATOM 2479 C CA . PRO B 1 140 ? 18.5 -4.453 -4.574 1 97.69 140 PRO B CA 1
ATOM 2480 C C . PRO B 1 140 ? 17.156 -5.152 -4.359 1 97.69 140 PRO B C 1
ATOM 2482 O O . PRO B 1 140 ? 16.5 -4.934 -3.344 1 97.69 140 PRO B O 1
ATOM 2485 N N . ALA B 1 141 ? 16.766 -6.008 -5.266 1 98.56 141 ALA B N 1
ATOM 2486 C CA . ALA B 1 141 ? 15.516 -6.746 -5.223 1 98.56 141 ALA B CA 1
ATOM 2487 C C . ALA B 1 141 ? 15.375 -7.516 -3.91 1 98.56 141 ALA B C 1
ATOM 2489 O O . ALA B 1 141 ? 14.305 -7.523 -3.297 1 98.56 141 ALA B O 1
ATOM 2490 N N . GLU B 1 142 ? 16.422 -8.141 -3.525 1 98.19 142 GLU B N 1
ATOM 2491 C CA . GLU B 1 142 ? 16.406 -8.922 -2.291 1 98.19 142 GLU B CA 1
ATOM 2492 C C . GLU B 1 142 ? 16.031 -8.047 -1.095 1 98.19 142 GLU B C 1
ATOM 2494 O O . GLU B 1 142 ? 15.211 -8.445 -0.265 1 98.19 142 GLU B O 1
ATOM 2499 N N . THR B 1 143 ? 16.609 -6.883 -1.029 1 98.31 143 THR B N 1
ATOM 2500 C CA . THR B 1 143 ? 16.344 -5.945 0.052 1 98.31 143 THR B CA 1
ATOM 2501 C C . THR B 1 143 ? 14.898 -5.445 -0.017 1 98.31 143 THR B C 1
ATOM 2503 O O . THR B 1 143 ? 14.234 -5.301 1.013 1 98.31 143 THR B O 1
ATOM 2506 N N . ILE B 1 144 ? 14.367 -5.152 -1.215 1 98.5 144 ILE B N 1
ATOM 2507 C CA . ILE B 1 144 ? 12.977 -4.734 -1.393 1 98.5 144 ILE B CA 1
ATOM 2508 C C . ILE B 1 144 ? 12.039 -5.82 -0.873 1 98.5 144 ILE B C 1
ATOM 2510 O O . ILE B 1 144 ? 11.109 -5.535 -0.119 1 98.5 144 ILE B O 1
ATOM 2514 N N . ASN B 1 145 ? 12.305 -7.043 -1.245 1 98.81 145 ASN B N 1
ATOM 2515 C CA . ASN B 1 145 ? 11.469 -8.156 -0.801 1 98.81 145 ASN B CA 1
ATOM 2516 C C . ASN B 1 145 ? 11.453 -8.266 0.721 1 98.81 145 ASN B C 1
ATOM 2518 O O . ASN B 1 145 ? 10.383 -8.367 1.326 1 98.81 145 ASN B O 1
ATOM 2522 N N . GLU B 1 146 ? 12.594 -8.227 1.311 1 98.25 146 GLU B N 1
ATOM 2523 C CA . GLU B 1 146 ? 12.695 -8.336 2.764 1 98.25 146 GLU B CA 1
ATOM 2524 C C . GLU B 1 146 ? 12.008 -7.16 3.453 1 98.25 146 GLU B C 1
ATOM 2526 O O . GLU B 1 146 ? 11.32 -7.34 4.461 1 98.25 146 GLU B O 1
ATOM 2531 N N . PHE B 1 147 ? 12.273 -6.023 2.895 1 98.5 147 PHE B N 1
ATOM 2532 C CA . PHE B 1 147 ? 11.695 -4.789 3.412 1 98.5 147 PHE B CA 1
ATOM 2533 C C . PHE B 1 147 ? 10.172 -4.891 3.477 1 98.5 147 PHE B C 1
ATOM 2535 O O . PHE B 1 147 ? 9.57 -4.582 4.508 1 98.5 147 PHE B O 1
ATOM 2542 N N . TYR B 1 148 ? 9.508 -5.375 2.479 1 98.75 148 TYR B N 1
ATOM 2543 C CA . TYR B 1 148 ? 8.047 -5.449 2.422 1 98.75 148 TYR B CA 1
ATOM 2544 C C . TYR B 1 148 ? 7.527 -6.598 3.273 1 98.75 148 TYR B C 1
ATOM 2546 O O . TYR B 1 148 ? 6.477 -6.477 3.912 1 98.75 148 TYR B O 1
ATOM 2554 N N . GLU B 1 149 ? 8.188 -7.707 3.305 1 98.81 149 GLU B N 1
ATOM 2555 C CA . GLU B 1 149 ? 7.762 -8.781 4.195 1 98.81 149 GLU B CA 1
ATOM 2556 C C . GLU B 1 149 ? 7.766 -8.32 5.652 1 98.81 149 GLU B C 1
ATOM 2558 O O . GLU B 1 149 ? 6.879 -8.688 6.426 1 98.81 149 GLU B O 1
ATOM 2563 N N . ASP B 1 150 ? 8.75 -7.535 5.961 1 98.38 150 ASP B N 1
ATOM 2564 C CA . ASP B 1 150 ? 8.82 -6.992 7.316 1 98.38 150 ASP B CA 1
ATOM 2565 C C . ASP B 1 150 ? 7.668 -6.023 7.574 1 98.38 150 ASP B C 1
ATOM 2567 O O . ASP B 1 150 ? 7.121 -5.98 8.68 1 98.38 150 ASP B O 1
ATOM 2571 N N . ILE B 1 151 ? 7.309 -5.199 6.602 1 98.5 151 ILE B N 1
ATOM 2572 C CA . ILE B 1 151 ? 6.215 -4.246 6.734 1 98.5 151 ILE B CA 1
ATOM 2573 C C . ILE B 1 151 ? 4.898 -4.992 6.938 1 98.5 151 ILE B C 1
ATOM 2575 O O . ILE B 1 151 ? 4.078 -4.602 7.77 1 98.5 151 ILE B O 1
ATOM 2579 N N . TRP B 1 152 ? 4.672 -6.07 6.188 1 98.88 152 TRP B N 1
ATOM 2580 C CA . TRP B 1 152 ? 3.406 -6.793 6.199 1 98.88 152 TRP B CA 1
ATOM 2581 C C . TRP B 1 152 ? 3.238 -7.582 7.496 1 98.88 152 TRP B C 1
ATOM 2583 O O . TRP B 1 152 ? 2.139 -7.652 8.047 1 98.88 152 TRP B O 1
ATOM 2593 N N . GLU B 1 153 ? 4.336 -8.141 7.973 1 98.69 153 GLU B N 1
ATOM 2594 C CA . GLU B 1 153 ? 4.285 -9.047 9.117 1 98.69 153 GLU B CA 1
ATOM 2595 C C . GLU B 1 153 ? 3.754 -8.344 10.359 1 98.69 153 GLU B C 1
ATOM 2597 O O . GLU B 1 153 ? 4.211 -7.25 10.703 1 98.69 153 GLU B O 1
ATOM 2602 N N . GLU B 1 154 ? 2.701 -8.969 10.953 1 96.5 154 GLU B N 1
ATOM 2603 C CA . GLU B 1 154 ? 2.078 -8.531 12.195 1 96.5 154 GLU B CA 1
ATOM 2604 C C . GLU B 1 154 ? 1.348 -7.203 12.016 1 96.5 154 GLU B C 1
ATOM 2606 O O . GLU B 1 154 ? 0.959 -6.562 12.992 1 96.5 154 GLU B O 1
ATOM 2611 N N . ARG B 1 155 ? 1.192 -6.746 10.805 1 97.75 155 ARG B N 1
ATOM 2612 C CA . ARG B 1 155 ? 0.514 -5.484 10.539 1 97.75 155 ARG B CA 1
ATOM 2613 C C . ARG B 1 155 ? -0.606 -5.668 9.523 1 97.75 155 ARG B C 1
ATOM 2615 O O . ARG B 1 155 ? -1.752 -5.289 9.773 1 97.75 155 ARG B O 1
ATOM 2622 N N . PHE B 1 156 ? -0.266 -6.297 8.438 1 98.75 156 PHE B N 1
ATOM 2623 C CA . PHE B 1 156 ? -1.257 -6.488 7.383 1 98.75 156 PHE B CA 1
ATOM 2624 C C . PHE B 1 156 ? -1.552 -7.969 7.18 1 98.75 156 PHE B C 1
ATOM 2626 O O . PHE B 1 156 ? -2.689 -8.344 6.891 1 98.75 156 PHE B O 1
ATOM 2633 N N . ALA B 1 157 ? -0.502 -8.75 7.277 1 98.88 157 ALA B N 1
ATOM 2634 C CA . ALA B 1 157 ? -0.56 -10.172 6.957 1 98.88 157 ALA B CA 1
ATOM 2635 C C . ALA B 1 157 ? 0.36 -10.977 7.871 1 98.88 157 ALA B C 1
ATOM 2637 O O . ALA B 1 157 ? 1.278 -10.43 8.484 1 98.88 157 ALA B O 1
ATOM 2638 N N . ASP B 1 158 ? 0.072 -12.242 8.016 1 98.75 158 ASP B N 1
ATOM 2639 C CA . ASP B 1 158 ? 1.063 -13.18 8.547 1 98.75 158 ASP B CA 1
ATOM 2640 C C . ASP B 1 158 ? 2.049 -13.602 7.461 1 98.75 158 ASP B C 1
ATOM 2642 O O . ASP B 1 158 ? 1.641 -14.047 6.387 1 98.75 158 ASP B O 1
ATOM 2646 N N . VAL B 1 159 ? 3.287 -13.391 7.758 1 98.88 159 VAL B N 1
ATOM 2647 C CA . VAL B 1 159 ? 4.332 -13.891 6.871 1 98.88 159 VAL B CA 1
ATOM 2648 C C . VAL B 1 159 ? 4.887 -15.203 7.422 1 98.88 159 VAL B C 1
ATOM 2650 O O . VAL B 1 159 ? 5.57 -15.219 8.445 1 98.88 159 VAL B O 1
ATOM 2653 N N . LEU B 1 160 ? 4.613 -16.281 6.699 1 98.69 160 LEU B N 1
ATOM 2654 C CA . LEU B 1 160 ? 4.867 -17.594 7.258 1 98.69 160 LEU B CA 1
ATOM 2655 C C . LEU B 1 160 ? 5.684 -18.453 6.293 1 98.69 160 LEU B C 1
ATOM 2657 O O . LEU B 1 160 ? 5.691 -18.188 5.086 1 98.69 160 LEU B O 1
ATOM 2661 N N . ASP B 1 161 ? 6.324 -19.484 6.836 1 98.62 161 ASP B N 1
ATOM 2662 C CA . ASP B 1 161 ? 7 -20.484 6.008 1 98.62 161 ASP B CA 1
ATOM 2663 C C . ASP B 1 161 ? 6.023 -21.141 5.035 1 98.62 161 ASP B C 1
ATOM 2665 O O . ASP B 1 161 ? 4.969 -21.625 5.445 1 98.62 161 ASP B O 1
ATOM 2669 N N . TYR B 1 162 ? 6.41 -21.078 3.713 1 98.38 162 TYR B N 1
ATOM 2670 C CA . TYR B 1 162 ? 5.52 -21.578 2.674 1 98.38 162 TYR B CA 1
ATOM 2671 C C . TYR B 1 162 ? 5.184 -23.047 2.908 1 98.38 162 TYR B C 1
ATOM 2673 O O . TYR B 1 162 ? 4.156 -23.547 2.432 1 98.38 162 TYR B O 1
ATOM 2681 N N . LYS B 1 163 ? 5.98 -23.719 3.627 1 98 163 LYS B N 1
ATOM 2682 C CA . LYS B 1 163 ? 5.762 -25.141 3.875 1 98 163 LYS B CA 1
ATOM 2683 C C . LYS B 1 163 ? 4.652 -25.359 4.902 1 98 163 LYS B C 1
ATOM 2685 O O . LYS B 1 163 ? 4.148 -26.469 5.059 1 98 163 LYS B O 1
ATOM 2690 N N . HIS B 1 164 ? 4.203 -24.281 5.59 1 96.25 164 HIS B N 1
ATOM 2691 C CA . HIS B 1 164 ? 3.232 -24.422 6.672 1 96.25 164 HIS B CA 1
ATOM 2692 C C . HIS B 1 164 ? 2.023 -23.516 6.441 1 96.25 164 HIS B C 1
ATOM 2694 O O . HIS B 1 164 ? 1.518 -22.906 7.379 1 96.25 164 HIS B O 1
ATOM 2700 N N . ILE B 1 165 ? 1.578 -23.438 5.25 1 96.75 165 ILE B N 1
ATOM 2701 C CA . ILE B 1 165 ? 0.481 -22.531 4.926 1 96.75 165 ILE B CA 1
ATOM 2702 C C . ILE B 1 165 ? -0.836 -23.297 4.906 1 96.75 165 ILE B C 1
ATOM 2704 O O . ILE B 1 165 ? -1.797 -22.922 5.578 1 96.75 165 ILE B O 1
ATOM 2708 N N . PHE B 1 166 ? -0.898 -24.422 4.102 1 95 166 PHE B N 1
ATOM 2709 C CA . PHE B 1 166 ? -2.131 -25.188 3.934 1 95 166 PHE B CA 1
ATOM 2710 C C . PHE B 1 166 ? -2.062 -26.5 4.699 1 95 166 PHE B C 1
ATOM 2712 O O . PHE B 1 166 ? -0.979 -27.047 4.91 1 95 166 PHE B O 1
#

InterPro domains:
  IPR000868 Isochorismatase-like domain [PF00857] (3-138)
  IPR036380 Isochorismatase-like superfamily [G3DSA:3.40.50.850] (1-162)
  IPR036380 Isochorismatase-like superfamily [SSF52499] (2-158)
  IPR050272 Isochorismatase-like hydrolase [PTHR43540] (2-163)

Secondary structure (DSSP, 8-state):
-EEEEEEE--BHHHHHHSTTHHHHHHHHHHHHHHHHHTT-EEEEEEE--SHHHHH-GGGSBPGGG---TTSEEEEESSSSSSTTTSHHHHHHHTTEEEEEEEEE-IIIIIHHHHHHHHHTT-EEEEETT-EE----SSS-HHHHHHHHHHHHBTTTBEEE-GGG--/-EEEEEEE--BHHHHHHSTTHHHHHHHHHHHHHHHHHTT-EEEEEEE--SHHHHH-GGGSBPGGG---TTSEEEEESSSSSSTTTSHHHHHHHTTEEEEEEEEE-IIIIIHHHHHHHHHTT-EEEEETT-EE----SSS-HHHHHHHHHHHHBTTTBEEE-GGG--